Protein AF-A0A7J8PNR6-F1 (afdb_monomer)

pLDDT: mean 90.68, std 9.18, range [55.34, 97.94]

Sequence (225 aa):
EFNYETLHKALEQLSDFEKRANSRVIESGVLKGLNLEDIKRAGQRLILQDGCISFFQKITKNKSLNANIHVLSYCWCGDLIRTAFSSGGVDVLNIHANEFNYEESISTGEIVWKVQSPIDKIQAFNDILQDCSNERKKLSVYIGDSVGDLLCLVKADIGIVIGSSSSLRKVGSQYGVSFVPLFPGLVKKQKEFGEGASPCIWKGQSGILYTASSWDDIHAFILGW

Secondary structure (DSSP, 8-state):
---HHHHHHHHHHHHHHHHHHHHHHHHTTTTTT-BHHHHHHHHHT--PPTTHHHHHHHHHH-TT-----EEE---S-HHHHHHHHHHTT----EEE--EEEEETTEEEEEEE-S--SHHHHHHHHHHHHHHHTTSS-PPPEEEE-SGGGHHHHHHSSEEEEES--HHHHHHHHHTT-EEEEHHHHHHHHHHHHHTT--S----TTSSEEEEESSHHHHHHHHH--

Mean predicted aligned error: 5.03 Å

InterPro domains:
  IPR023214 HAD superfamily [G3DSA:3.40.50.1000] (3-174)
  IPR036412 HAD-like superfamily [SSF56784] (23-180)
  IPR050967 Thiamine Salvage Pathway TenA [PTHR43198] (1-225)

Solvent-accessible surface area (backbone atoms only — not comparable to full-atom values): 12273 Å² total; per-residue (Å²): 116,57,40,67,69,61,45,49,57,54,42,50,62,48,27,60,54,42,48,56,54,53,50,55,48,48,76,66,43,77,49,39,67,44,43,51,68,59,43,35,53,49,11,54,63,55,84,71,63,75,51,46,55,62,46,53,41,50,56,76,66,33,84,87,54,94,74,87,56,73,46,80,38,68,47,63,41,40,56,34,56,51,27,36,35,41,68,59,69,41,79,86,63,48,75,47,34,8,30,65,38,63,58,93,55,30,23,68,31,49,67,51,83,64,22,68,32,33,58,39,45,36,49,55,50,50,53,54,52,57,76,50,62,88,49,77,96,76,86,44,74,30,79,37,52,48,61,57,34,48,61,41,26,37,55,22,37,41,12,33,35,47,58,80,46,62,65,30,50,52,56,39,44,75,36,33,36,43,83,39,54,41,67,68,49,50,56,52,54,54,53,49,49,76,74,72,48,70,98,68,87,64,52,44,65,71,31,62,32,28,37,26,83,49,42,61,56,51,39,49,70,75,67,68,117

Organism: Gossypium raimondii (NCBI:txid29730)

Structure (mmCIF, N/CA/C/O backbone):
data_AF-A0A7J8PNR6-F1
#
_entry.id   AF-A0A7J8PNR6-F1
#
loop_
_atom_site.group_PDB
_atom_site.id
_atom_site.type_symbol
_atom_site.label_atom_id
_atom_site.label_alt_id
_atom_site.label_comp_id
_atom_site.label_asym_id
_atom_site.label_entity_id
_atom_site.label_seq_id
_atom_site.pdbx_PDB_ins_code
_atom_site.Cartn_x
_atom_site.Cartn_y
_atom_site.Cartn_z
_atom_site.occupancy
_atom_site.B_iso_or_equiv
_atom_site.auth_seq_id
_atom_site.auth_comp_id
_atom_site.auth_asym_id
_atom_site.auth_atom_id
_atom_site.pdbx_PDB_model_num
ATOM 1 N N . GLU A 1 1 ? 13.326 16.280 -14.826 1.00 84.06 1 GLU A N 1
ATOM 2 C CA . GLU A 1 1 ? 14.258 15.309 -14.217 1.00 84.06 1 GLU A CA 1
ATOM 3 C C . GLU A 1 1 ? 13.643 14.804 -12.918 1.00 84.06 1 GLU A C 1
ATOM 5 O O . GLU A 1 1 ? 12.924 15.576 -12.290 1.00 84.06 1 GLU A O 1
ATOM 10 N N . PHE A 1 2 ? 13.833 13.530 -12.564 1.00 94.19 2 PHE A N 1
ATOM 11 C CA . PHE A 1 2 ? 13.292 12.973 -11.320 1.00 94.19 2 PHE A CA 1
ATOM 12 C C . PHE A 1 2 ? 14.036 13.544 -10.109 1.00 94.19 2 PHE A C 1
ATOM 14 O O . PHE A 1 2 ? 15.264 13.539 -10.086 1.00 94.19 2 PHE A O 1
ATOM 21 N N . ASN A 1 3 ? 13.301 14.014 -9.098 1.00 91.94 3 ASN A N 1
ATOM 22 C CA . ASN A 1 3 ? 13.886 14.546 -7.868 1.00 91.94 3 ASN A CA 1
ATOM 23 C C . ASN A 1 3 ? 13.186 13.958 -6.636 1.00 91.94 3 ASN A C 1
ATOM 25 O O . ASN A 1 3 ? 12.106 14.404 -6.240 1.00 91.94 3 ASN A O 1
ATOM 29 N N . TYR A 1 4 ? 13.830 12.957 -6.029 1.00 94.25 4 TYR A N 1
ATOM 30 C CA . TYR A 1 4 ? 13.313 12.252 -4.856 1.00 94.25 4 TYR A CA 1
ATOM 31 C C . TYR A 1 4 ? 13.097 13.188 -3.659 1.00 94.25 4 TYR A C 1
ATOM 33 O O . TYR A 1 4 ? 12.035 13.154 -3.048 1.00 94.25 4 TYR A O 1
ATOM 41 N N . GLU A 1 5 ? 14.055 14.068 -3.365 1.00 94.81 5 GLU A N 1
ATOM 42 C CA . GLU A 1 5 ? 13.985 14.984 -2.216 1.00 94.81 5 GLU A CA 1
ATOM 43 C C . GLU A 1 5 ? 12.794 15.942 -2.302 1.00 94.81 5 GLU A C 1
ATOM 45 O O . GLU A 1 5 ? 12.120 16.221 -1.312 1.00 94.81 5 GLU A O 1
ATOM 50 N N . THR A 1 6 ? 12.497 16.438 -3.504 1.00 95.31 6 THR A N 1
ATOM 51 C CA . THR A 1 6 ? 11.366 17.352 -3.706 1.00 95.31 6 THR A CA 1
ATOM 52 C C . THR A 1 6 ? 10.033 16.609 -3.603 1.00 95.31 6 THR A C 1
ATOM 54 O O . THR A 1 6 ? 9.100 17.128 -2.991 1.00 95.31 6 THR A O 1
ATOM 57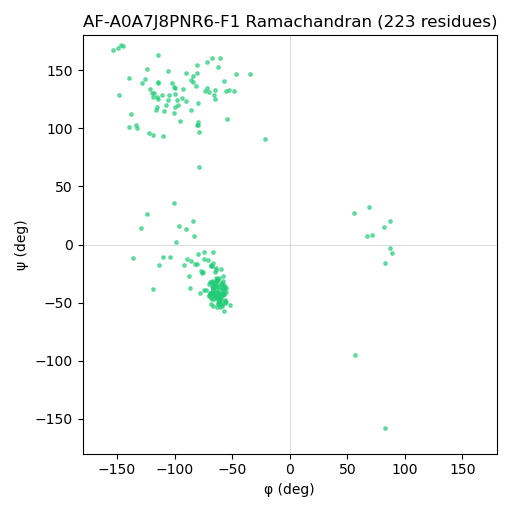 N N . LEU A 1 7 ? 9.949 15.382 -4.135 1.00 95.75 7 LEU A N 1
ATOM 58 C CA . LEU A 1 7 ? 8.782 14.512 -3.957 1.00 95.75 7 LEU A CA 1
ATOM 59 C C . LEU A 1 7 ? 8.552 14.180 -2.475 1.00 95.75 7 LEU A C 1
ATOM 61 O O . LEU A 1 7 ? 7.420 14.242 -1.999 1.00 95.75 7 LEU A O 1
ATOM 65 N N . HIS A 1 8 ? 9.622 13.874 -1.740 1.00 96.25 8 HIS A N 1
ATOM 66 C CA . HIS A 1 8 ? 9.575 13.589 -0.309 1.00 96.25 8 HIS A CA 1
ATOM 67 C C . HIS A 1 8 ? 9.007 14.766 0.481 1.00 96.25 8 HIS A C 1
ATOM 69 O O . HIS A 1 8 ? 8.018 14.603 1.189 1.00 96.25 8 HIS A O 1
ATOM 75 N N . LYS A 1 9 ? 9.562 15.969 0.297 1.00 95.38 9 LYS A N 1
ATOM 76 C CA . LYS A 1 9 ? 9.067 17.190 0.957 1.00 95.38 9 LYS A CA 1
ATOM 77 C C . LYS A 1 9 ? 7.607 17.494 0.619 1.00 95.38 9 LYS A C 1
ATOM 79 O O . LYS A 1 9 ? 6.857 17.956 1.472 1.00 95.38 9 LYS A O 1
ATOM 84 N N . ALA A 1 10 ? 7.181 17.232 -0.615 1.00 94.00 10 ALA A N 1
ATOM 85 C CA . ALA A 1 10 ? 5.791 17.434 -1.013 1.00 94.00 10 ALA A CA 1
ATOM 86 C C . ALA A 1 10 ? 4.830 16.471 -0.298 1.00 94.00 10 ALA A C 1
ATOM 88 O O . ALA A 1 10 ? 3.760 16.875 0.152 1.00 94.00 10 ALA A O 1
ATOM 89 N N . LEU A 1 11 ? 5.214 15.200 -0.162 1.00 94.69 11 LEU A N 1
ATOM 90 C CA . LEU A 1 11 ? 4.406 14.199 0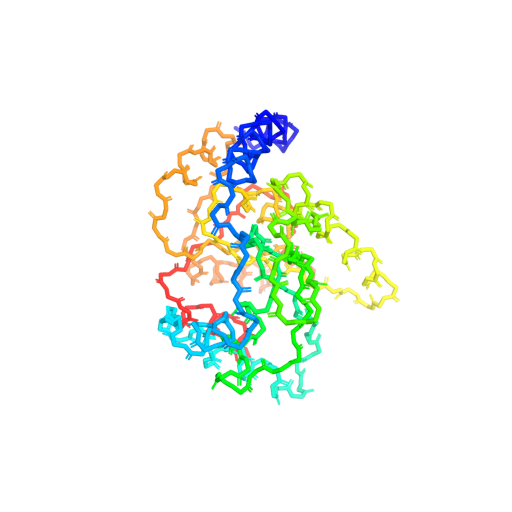.540 1.00 94.69 11 LEU A CA 1
ATOM 91 C C . LEU A 1 11 ? 4.488 14.334 2.066 1.00 94.69 11 LEU A C 1
ATOM 93 O O . LEU A 1 11 ? 3.546 13.971 2.768 1.00 94.69 11 LEU A O 1
ATOM 97 N N . GLU A 1 12 ? 5.544 14.951 2.586 1.00 94.06 12 GLU A N 1
ATOM 98 C CA . GLU A 1 12 ? 5.610 15.375 3.984 1.00 94.06 12 GLU A CA 1
ATOM 99 C C . GLU A 1 12 ? 4.499 16.387 4.301 1.00 94.06 12 GLU A C 1
ATOM 101 O O . GLU A 1 12 ? 3.744 16.183 5.248 1.00 94.06 12 GLU A O 1
ATOM 106 N N . GLN A 1 13 ? 4.282 17.387 3.438 1.00 90.06 13 GLN A N 1
ATOM 107 C CA . GLN A 1 13 ? 3.175 18.346 3.590 1.00 90.06 13 GLN A CA 1
ATOM 108 C C . GLN A 1 13 ? 1.787 17.686 3.507 1.00 90.06 13 GLN A C 1
ATOM 110 O O . GLN A 1 13 ? 0.838 18.144 4.150 1.00 90.06 13 GLN A O 1
ATOM 115 N N . LEU A 1 14 ? 1.654 16.599 2.738 1.00 87.62 14 LEU A N 1
ATOM 116 C CA . LEU A 1 14 ? 0.415 15.817 2.671 1.00 87.62 14 LEU A CA 1
ATOM 117 C C . LEU A 1 14 ? 0.122 15.090 3.994 1.00 87.62 14 LEU A C 1
ATOM 119 O O . LEU A 1 14 ? -1.042 14.956 4.371 1.00 87.62 14 LEU A O 1
ATOM 123 N N . SER A 1 15 ? 1.161 14.692 4.733 1.00 88.12 15 SER A N 1
ATOM 124 C CA . SER A 1 15 ? 1.029 14.000 6.025 1.00 88.12 15 SER A CA 1
ATOM 125 C C . SER A 1 15 ? 0.213 14.798 7.034 1.00 88.12 15 SER A C 1
ATOM 127 O O . SER A 1 15 ? -0.621 14.238 7.741 1.00 88.12 15 SER A O 1
ATOM 129 N N . ASP A 1 16 ? 0.405 16.116 7.084 1.00 87.19 16 ASP A N 1
ATOM 130 C CA . ASP A 1 16 ? -0.345 16.978 7.998 1.00 87.19 16 ASP A CA 1
ATOM 131 C C . ASP A 1 16 ? -1.838 17.008 7.658 1.00 87.19 16 ASP A C 1
ATOM 133 O O . ASP A 1 16 ? -2.693 17.095 8.543 1.00 87.19 16 ASP A O 1
ATOM 137 N N . PHE A 1 17 ? -2.173 16.932 6.368 1.00 87.56 17 PHE A N 1
ATOM 138 C CA . PHE A 1 17 ? -3.559 16.849 5.924 1.00 87.56 17 PHE A CA 1
ATOM 139 C C . PHE A 1 17 ? -4.197 15.513 6.318 1.00 87.56 17 PHE A C 1
ATOM 141 O O . PHE A 1 17 ? -5.306 15.517 6.858 1.00 87.56 17 PHE A O 1
ATOM 148 N N . GLU A 1 18 ? -3.499 14.395 6.102 1.00 88.06 18 GLU A N 1
ATOM 149 C CA . GLU A 1 18 ? -3.980 13.056 6.467 1.00 88.06 18 GLU A CA 1
ATOM 150 C C . GLU A 1 18 ? -4.157 12.916 7.985 1.00 88.06 18 GLU A C 1
ATOM 152 O O . GLU A 1 18 ? -5.221 12.496 8.445 1.00 88.06 18 GLU A O 1
ATOM 157 N N . LYS A 1 19 ? -3.194 13.396 8.782 1.00 88.38 19 LYS A N 1
ATOM 158 C CA . LYS A 1 19 ? -3.289 13.413 10.252 1.00 88.38 19 LYS A CA 1
ATOM 159 C C . LYS A 1 19 ? -4.485 14.230 10.741 1.00 88.38 19 LYS A C 1
ATOM 161 O O . LYS A 1 19 ? -5.256 13.749 11.565 1.00 88.38 19 LYS A O 1
ATOM 166 N N . ARG A 1 20 ? -4.719 15.425 10.180 1.00 89.69 20 ARG A N 1
ATOM 167 C CA . ARG A 1 20 ? -5.918 16.222 10.506 1.00 89.69 20 ARG A CA 1
ATOM 168 C C . ARG A 1 20 ? -7.217 15.523 10.111 1.00 89.69 20 ARG A C 1
ATOM 170 O O . ARG A 1 20 ? -8.229 15.704 10.783 1.00 89.69 20 ARG A O 1
ATOM 177 N N . ALA A 1 21 ? -7.233 14.787 8.999 1.00 87.69 21 ALA A N 1
ATOM 178 C CA . ALA A 1 21 ? -8.405 14.013 8.595 1.00 87.69 21 ALA A CA 1
ATOM 179 C C . ALA A 1 21 ? -8.702 12.881 9.583 1.00 87.69 21 ALA A C 1
ATOM 181 O O . ALA A 1 21 ? -9.853 12.718 9.982 1.00 87.69 21 ALA A O 1
ATOM 182 N N . ASN A 1 22 ? -7.663 12.187 10.041 1.00 89.75 22 ASN A N 1
ATOM 183 C CA . ASN A 1 22 ? -7.759 11.157 11.067 1.00 89.75 22 ASN A CA 1
ATOM 184 C C . ASN A 1 22 ? -8.250 11.713 12.417 1.00 89.75 22 ASN A C 1
ATOM 186 O O . ASN A 1 22 ? -9.120 11.103 13.034 1.00 89.75 22 ASN A O 1
ATOM 190 N N . SER A 1 23 ? -7.790 12.894 12.851 1.00 89.50 23 SER A N 1
ATOM 191 C CA . SER A 1 23 ? -8.280 13.527 14.090 1.00 89.50 23 SER A CA 1
ATOM 192 C C . SER A 1 23 ? -9.795 13.744 14.077 1.00 89.50 23 SER A C 1
ATOM 194 O O . SER A 1 23 ? -10.465 13.404 15.047 1.00 89.50 23 SER A O 1
ATOM 196 N N . ARG A 1 24 ? -10.361 14.197 12.949 1.00 91.62 24 ARG A N 1
ATOM 197 C CA . ARG A 1 24 ? -11.817 14.396 12.818 1.00 91.62 24 ARG A CA 1
ATOM 198 C C . ARG A 1 24 ? -12.616 13.101 12.964 1.00 91.62 24 ARG A C 1
ATOM 200 O O . ARG A 1 24 ? -13.756 13.128 13.415 1.00 91.62 24 ARG A O 1
ATOM 207 N N . VAL A 1 25 ? -12.037 11.966 12.578 1.00 89.50 25 VAL A N 1
ATOM 208 C CA . VAL A 1 25 ? -12.679 10.650 12.714 1.00 89.50 25 VAL A CA 1
ATOM 209 C C . VAL A 1 25 ? -12.748 10.250 14.182 1.00 89.50 25 VAL A C 1
ATOM 211 O O . VAL A 1 25 ? -13.811 9.838 14.642 1.00 89.50 25 VAL A O 1
ATOM 214 N N . ILE A 1 26 ? -11.664 10.449 14.934 1.00 89.62 26 ILE A N 1
ATOM 215 C CA . ILE A 1 26 ? -11.651 10.225 16.386 1.00 89.62 26 ILE A CA 1
ATOM 216 C C . ILE A 1 26 ? -12.650 11.153 17.083 1.00 89.62 26 ILE A C 1
ATOM 218 O O . ILE A 1 26 ? -13.493 10.689 17.846 1.00 89.62 26 ILE A O 1
ATOM 222 N N . GLU A 1 27 ? -12.608 12.451 16.770 1.00 92.44 27 GLU A N 1
ATOM 223 C CA . GLU A 1 27 ? -13.500 13.467 17.346 1.00 92.44 27 GLU A CA 1
ATOM 224 C C . GLU A 1 27 ? -14.980 13.171 17.079 1.00 92.44 27 GLU A C 1
ATOM 226 O O . GLU A 1 27 ? -15.828 13.446 17.924 1.00 92.44 27 GLU A O 1
ATOM 231 N N . SER A 1 28 ? -15.299 12.572 15.928 1.00 94.31 28 SER A N 1
ATOM 232 C CA . SER A 1 28 ? -16.674 12.183 15.604 1.00 94.31 28 SER A CA 1
ATOM 233 C C . SER A 1 28 ? -17.220 11.055 16.487 1.00 94.31 28 SER A C 1
ATOM 235 O O . SER A 1 28 ? -18.430 10.845 16.526 1.00 94.31 28 SER A O 1
ATOM 237 N N . GLY A 1 29 ? -16.349 10.293 17.158 1.00 93.56 29 GLY A N 1
ATOM 238 C CA . GLY A 1 29 ? -16.732 9.132 17.958 1.00 93.56 29 GLY A CA 1
ATOM 239 C C . GLY A 1 29 ? -17.282 7.954 17.147 1.00 93.56 29 GLY A C 1
ATOM 240 O O . GLY A 1 29 ? -17.723 6.978 17.746 1.00 93.56 29 GLY A O 1
ATOM 241 N N . VAL A 1 30 ? -17.235 8.002 15.806 1.00 94.62 30 VAL A N 1
ATOM 242 C CA . VAL A 1 30 ? -17.839 6.991 14.910 1.00 94.62 30 VAL A CA 1
ATOM 243 C C . VAL A 1 30 ? -17.284 5.577 15.113 1.00 94.62 30 VAL A C 1
ATOM 245 O O . VAL A 1 30 ? -17.922 4.595 14.743 1.00 94.62 30 VAL A O 1
ATOM 248 N N . LEU A 1 31 ? -16.096 5.466 15.706 1.00 94.69 31 LEU A N 1
ATOM 249 C CA . LEU A 1 31 ? -15.423 4.194 15.959 1.00 94.69 31 LEU A CA 1
ATOM 250 C C . LEU A 1 31 ? -15.751 3.603 17.335 1.00 94.69 31 LEU A C 1
ATOM 252 O O . LEU A 1 31 ? -15.536 2.414 17.560 1.00 94.69 31 LEU A O 1
ATOM 256 N N . LYS A 1 32 ? -16.280 4.412 18.259 1.00 96.50 32 LYS A N 1
ATOM 257 C CA . LYS A 1 32 ? -16.596 3.973 19.617 1.00 96.50 32 LYS A CA 1
ATOM 258 C C . LYS A 1 32 ? -17.810 3.049 19.607 1.00 96.50 32 LYS A C 1
ATOM 260 O O . LYS A 1 32 ? -18.826 3.351 18.990 1.00 96.50 32 LYS A O 1
ATOM 265 N N . GLY A 1 33 ? -17.721 1.939 20.334 1.00 96.88 33 GLY A N 1
ATOM 266 C CA . GLY A 1 33 ? -18.810 0.967 20.437 1.00 96.88 33 GLY A CA 1
ATOM 267 C C . GLY A 1 33 ? -18.822 -0.093 19.332 1.00 96.88 33 GLY A C 1
ATOM 268 O O . GLY A 1 33 ? -19.651 -0.999 19.386 1.00 96.88 33 GLY A O 1
ATOM 269 N N . LEU A 1 34 ? -17.914 -0.024 18.348 1.00 96.81 34 LEU A N 1
ATOM 270 C CA . LEU A 1 34 ? -17.812 -1.052 17.311 1.00 96.81 34 LEU A CA 1
ATOM 271 C C . LEU A 1 34 ? -17.376 -2.388 17.919 1.00 96.81 34 LEU A C 1
ATOM 273 O O . LEU A 1 34 ? -16.366 -2.460 18.619 1.00 96.81 34 LEU A O 1
ATOM 277 N N . ASN A 1 35 ? -18.122 -3.451 17.626 1.00 97.25 35 ASN A N 1
ATOM 278 C CA . ASN A 1 35 ? -17.803 -4.792 18.094 1.00 97.25 35 ASN A CA 1
ATOM 279 C C . ASN A 1 35 ? -16.729 -5.452 17.209 1.00 97.25 35 ASN A C 1
ATOM 281 O O . ASN A 1 35 ? -16.794 -5.394 15.979 1.00 97.25 35 ASN A O 1
ATOM 285 N N . LEU A 1 36 ? -15.755 -6.115 17.833 1.00 97.12 36 LEU A N 1
ATOM 286 C CA . LEU A 1 36 ? -14.661 -6.799 17.143 1.00 97.12 36 LEU A CA 1
ATOM 287 C C . LEU A 1 36 ? -15.157 -7.879 16.166 1.00 97.12 36 LEU A C 1
ATOM 289 O O . LEU A 1 36 ? -1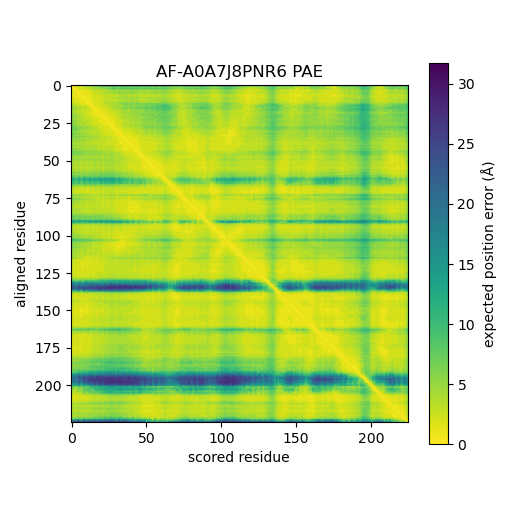4.665 -7.961 15.044 1.00 97.12 36 LEU A O 1
ATOM 293 N N . GLU A 1 37 ? -16.148 -8.684 16.545 1.00 97.12 37 GLU A N 1
ATOM 294 C CA . GLU A 1 37 ? -16.690 -9.735 15.675 1.00 97.12 37 GLU A CA 1
ATOM 295 C C . GLU A 1 37 ? -17.434 -9.151 14.469 1.00 97.12 37 GLU A C 1
ATOM 297 O O . GLU A 1 37 ? -17.366 -9.701 13.368 1.00 97.12 37 GLU A O 1
ATOM 302 N N . ASP A 1 38 ? -18.069 -7.988 14.628 1.00 96.81 38 ASP A N 1
ATOM 303 C CA . ASP A 1 38 ? -18.674 -7.268 13.508 1.00 96.81 38 ASP A CA 1
ATOM 304 C C . ASP A 1 38 ? -17.624 -6.753 12.522 1.00 96.81 38 ASP A C 1
ATOM 306 O O . ASP A 1 38 ? -17.815 -6.878 11.309 1.00 96.81 38 ASP A O 1
ATOM 310 N N . ILE A 1 39 ? -16.492 -6.248 13.022 1.00 96.38 39 ILE A N 1
ATOM 311 C CA . ILE A 1 39 ? -15.352 -5.834 12.193 1.00 96.38 39 ILE A CA 1
ATOM 312 C C . ILE A 1 39 ? -14.786 -7.034 11.427 1.00 96.38 39 ILE A C 1
ATOM 314 O O . ILE A 1 39 ? -14.614 -6.959 10.209 1.00 96.38 39 ILE A O 1
ATOM 318 N N . LYS A 1 40 ? -14.554 -8.165 12.104 1.00 96.69 40 LYS A N 1
ATOM 319 C CA . LYS A 1 40 ? -14.075 -9.400 11.460 1.00 96.69 40 LYS A CA 1
ATOM 320 C C . LYS A 1 40 ? -15.038 -9.874 10.374 1.00 96.69 40 LYS A C 1
ATOM 322 O O . LYS A 1 40 ? -14.622 -10.231 9.274 1.00 96.69 40 LYS A O 1
ATOM 327 N N . ARG A 1 41 ? -16.341 -9.836 10.655 1.00 97.12 41 ARG A N 1
ATOM 328 C CA . ARG A 1 41 ? -17.394 -10.201 9.703 1.00 97.12 41 ARG A CA 1
ATOM 329 C C . ARG A 1 41 ? -17.458 -9.246 8.510 1.00 97.12 41 ARG A C 1
ATOM 331 O O . ARG A 1 41 ? -17.748 -9.689 7.399 1.00 97.12 41 ARG A O 1
ATOM 338 N N . ALA A 1 42 ? -17.198 -7.955 8.716 1.00 95.81 42 ALA A N 1
ATOM 339 C CA . ALA A 1 42 ? -17.074 -6.989 7.630 1.00 95.81 42 ALA A CA 1
ATOM 340 C C . ALA A 1 42 ? -15.853 -7.297 6.751 1.00 95.81 42 ALA A C 1
ATOM 342 O O . ALA A 1 42 ? -15.983 -7.324 5.529 1.00 95.81 42 ALA A O 1
ATOM 343 N N . GLY A 1 43 ? -14.705 -7.618 7.354 1.00 95.31 43 GLY A N 1
ATOM 344 C CA . GLY A 1 43 ? -13.493 -7.987 6.619 1.00 95.31 43 GLY A CA 1
ATOM 345 C C . GLY A 1 43 ? -13.662 -9.267 5.803 1.00 95.31 43 GLY A C 1
ATOM 346 O O . GLY A 1 43 ? -13.313 -9.294 4.628 1.00 95.31 43 GLY A O 1
ATOM 347 N N . GLN A 1 44 ? -14.325 -10.288 6.352 1.00 95.56 44 GLN A N 1
ATOM 348 C CA . GLN A 1 44 ? -14.663 -11.520 5.620 1.00 95.56 44 GLN A CA 1
ATOM 349 C C . GLN A 1 44 ? -15.515 -11.281 4.364 1.00 95.56 44 GLN A C 1
ATOM 351 O O . GLN A 1 44 ? -15.473 -12.085 3.436 1.00 95.56 44 GLN A O 1
ATOM 356 N N . ARG A 1 45 ? -16.309 -10.204 4.345 1.00 94.94 45 ARG A N 1
ATOM 357 C CA . ARG A 1 45 ? -17.201 -9.832 3.236 1.00 94.94 45 ARG A CA 1
ATOM 358 C C . ARG A 1 45 ? -16.608 -8.757 2.329 1.00 94.94 45 ARG A C 1
ATOM 360 O O . ARG A 1 45 ? -17.288 -8.310 1.406 1.00 94.94 45 ARG A O 1
ATOM 367 N N . LEU A 1 46 ? -15.379 -8.321 2.596 1.00 93.81 46 LEU A N 1
ATOM 368 C CA . LEU A 1 46 ? -14.717 -7.309 1.794 1.00 93.81 46 LEU A CA 1
ATOM 369 C C . LEU A 1 46 ? -14.472 -7.859 0.386 1.00 93.81 46 LEU A C 1
ATOM 371 O O . LEU A 1 46 ? -13.856 -8.908 0.207 1.00 93.81 46 LEU A O 1
ATOM 375 N N . ILE A 1 47 ? -14.953 -7.134 -0.620 1.00 92.88 47 ILE A N 1
ATOM 376 C CA . ILE A 1 47 ? -14.705 -7.480 -2.017 1.00 92.88 47 ILE A CA 1
ATOM 377 C C . ILE A 1 47 ? -13.302 -6.988 -2.364 1.00 92.88 47 ILE A C 1
ATOM 379 O O . ILE A 1 47 ? -13.063 -5.789 -2.507 1.00 92.88 47 ILE A O 1
ATOM 383 N N . LEU A 1 48 ? -12.363 -7.925 -2.457 1.00 93.81 48 LEU A N 1
ATOM 384 C CA . LEU A 1 48 ? -11.003 -7.658 -2.910 1.00 93.81 48 LEU A CA 1
ATOM 385 C C . LEU A 1 48 ? -10.964 -7.591 -4.440 1.00 93.81 48 LEU A C 1
ATOM 387 O O . LEU A 1 48 ? -11.799 -8.194 -5.110 1.00 93.81 48 LEU A O 1
ATOM 391 N N . GLN A 1 49 ? -9.988 -6.866 -4.992 1.00 94.44 49 GLN A N 1
ATOM 392 C CA . GLN A 1 49 ? -9.797 -6.812 -6.443 1.00 94.44 49 GLN A CA 1
ATOM 393 C C . GLN A 1 49 ? -9.596 -8.218 -7.020 1.00 94.44 49 GLN A C 1
ATOM 395 O O . GLN A 1 49 ? -8.883 -9.041 -6.434 1.00 94.44 49 GLN A O 1
ATOM 400 N N . ASP A 1 50 ? -10.180 -8.459 -8.192 1.00 95.00 50 ASP A N 1
ATOM 401 C CA . ASP A 1 50 ? -10.063 -9.732 -8.894 1.00 95.00 50 ASP A CA 1
ATOM 402 C C . ASP A 1 50 ? -8.591 -10.140 -9.057 1.00 95.00 50 ASP A C 1
ATOM 404 O O . ASP A 1 50 ? -7.725 -9.337 -9.410 1.00 95.00 50 ASP A O 1
ATOM 408 N N . GLY A 1 51 ? -8.296 -11.402 -8.736 1.00 94.75 51 GLY A N 1
ATOM 409 C CA . GLY A 1 51 ? -6.944 -11.964 -8.783 1.00 94.75 51 GLY A CA 1
ATOM 410 C C . GLY A 1 51 ? -6.063 -11.692 -7.554 1.00 94.75 51 GLY A C 1
ATOM 411 O O . GLY A 1 51 ? -5.098 -12.431 -7.360 1.00 94.75 51 GLY A O 1
ATOM 412 N N . CYS A 1 52 ? -6.407 -10.741 -6.674 1.00 95.19 52 CYS A N 1
ATOM 413 C CA . CYS A 1 52 ? -5.596 -10.375 -5.500 1.00 95.19 52 CYS A CA 1
ATOM 414 C C . CYS A 1 52 ? -5.321 -11.568 -4.566 1.00 95.19 52 CYS A C 1
ATOM 416 O O . CYS A 1 52 ? -4.169 -11.942 -4.338 1.00 95.19 52 CYS A O 1
ATOM 418 N N . ILE A 1 53 ? -6.373 -12.229 -4.068 1.00 95.31 53 ILE A N 1
ATOM 419 C CA . ILE A 1 53 ? -6.222 -13.389 -3.171 1.00 95.31 53 ILE A CA 1
ATOM 420 C C . ILE A 1 53 ? -5.478 -14.533 -3.860 1.00 95.31 53 ILE A C 1
ATOM 422 O O . ILE A 1 53 ? -4.564 -15.107 -3.274 1.00 95.31 53 ILE A O 1
ATOM 426 N N . SER A 1 54 ? -5.821 -14.836 -5.115 1.00 94.50 54 SER A N 1
ATOM 427 C CA . SER A 1 54 ? -5.171 -15.899 -5.896 1.00 94.50 54 SER A CA 1
ATOM 428 C C . SER A 1 54 ? -3.661 -15.668 -6.025 1.00 94.50 54 SER A C 1
ATOM 430 O O . SER A 1 54 ? -2.866 -16.595 -5.856 1.00 94.50 54 SER A O 1
ATOM 432 N N . PHE A 1 55 ? -3.251 -14.420 -6.259 1.00 94.56 55 PHE A N 1
ATOM 433 C CA . PHE A 1 55 ? -1.851 -14.020 -6.313 1.00 94.56 55 PHE A CA 1
ATOM 434 C C . PHE A 1 55 ? -1.130 -14.282 -4.982 1.00 94.56 55 PHE A C 1
ATOM 436 O O . PHE A 1 55 ? -0.131 -15.006 -4.959 1.00 94.56 55 PHE A O 1
ATOM 443 N N . PHE A 1 56 ? -1.658 -13.783 -3.860 1.00 94.06 56 PHE A N 1
ATOM 444 C CA . PHE A 1 56 ? -1.015 -13.981 -2.556 1.00 94.06 56 PHE A CA 1
ATOM 445 C C . PHE A 1 56 ? -1.022 -15.447 -2.108 1.00 94.06 56 PHE A C 1
ATOM 447 O O . PHE A 1 56 ? -0.018 -15.922 -1.574 1.00 94.06 56 PHE A O 1
ATOM 454 N N . GLN A 1 57 ? -2.089 -16.204 -2.382 1.00 93.06 57 GLN A N 1
ATOM 455 C CA . GLN A 1 57 ? -2.129 -17.651 -2.148 1.00 93.06 57 GLN A CA 1
ATOM 456 C C . GLN A 1 57 ? -1.008 -18.378 -2.898 1.00 93.06 57 GLN A C 1
ATOM 458 O O . GLN A 1 57 ? -0.382 -19.281 -2.349 1.00 93.06 57 GLN A O 1
ATOM 463 N N . LYS A 1 58 ? -0.751 -18.009 -4.157 1.00 92.12 58 LYS A N 1
ATOM 464 C CA . LYS A 1 58 ? 0.304 -18.636 -4.958 1.00 92.12 58 LYS A CA 1
ATOM 465 C C . LYS A 1 58 ? 1.695 -18.271 -4.461 1.00 92.12 58 LYS A C 1
ATOM 467 O O . LYS A 1 58 ? 2.517 -19.169 -4.337 1.00 92.12 58 LYS A O 1
ATOM 472 N N . ILE A 1 59 ? 1.948 -17.006 -4.124 1.00 90.94 59 ILE A N 1
ATOM 473 C CA . ILE A 1 59 ? 3.246 -16.578 -3.578 1.00 90.94 59 ILE A CA 1
ATOM 474 C C . ILE A 1 59 ? 3.527 -17.267 -2.241 1.00 90.94 59 ILE A C 1
ATOM 476 O O . ILE A 1 59 ? 4.578 -17.875 -2.081 1.00 90.94 59 ILE A O 1
ATOM 480 N N . THR A 1 60 ? 2.574 -17.235 -1.307 1.00 89.00 60 THR A N 1
ATOM 481 C CA . THR A 1 60 ? 2.731 -17.821 0.042 1.00 89.00 60 THR A CA 1
ATOM 482 C C . THR A 1 60 ? 2.921 -19.336 0.029 1.00 89.00 60 THR A C 1
ATOM 484 O O . THR A 1 60 ? 3.623 -19.877 0.879 1.00 89.00 60 THR A O 1
ATOM 487 N N . LYS A 1 61 ? 2.319 -20.043 -0.936 1.00 88.06 61 LYS A N 1
ATOM 488 C CA . LYS A 1 61 ? 2.469 -21.500 -1.089 1.00 88.06 61 LYS A CA 1
ATOM 489 C C . LYS A 1 61 ? 3.693 -21.898 -1.915 1.00 88.06 61 LYS A C 1
ATOM 491 O O . LYS A 1 61 ? 4.061 -23.076 -1.916 1.00 88.06 61 LYS A O 1
ATOM 496 N N . ASN A 1 62 ? 4.315 -20.961 -2.629 1.00 87.19 62 ASN A N 1
ATOM 497 C CA . ASN A 1 62 ? 5.442 -21.263 -3.495 1.00 87.19 62 ASN A CA 1
ATOM 498 C C . ASN A 1 62 ? 6.737 -21.413 -2.685 1.00 87.19 62 ASN A C 1
ATOM 500 O O . ASN A 1 62 ? 7.435 -20.444 -2.407 1.00 87.19 62 ASN A O 1
ATOM 504 N N . LYS A 1 63 ? 7.099 -22.661 -2.372 1.00 82.25 63 LYS A N 1
ATOM 505 C CA . LYS A 1 63 ? 8.314 -22.992 -1.610 1.00 82.25 63 LYS A CA 1
ATOM 506 C C . LYS A 1 63 ? 9.623 -22.623 -2.316 1.00 82.25 63 LYS A C 1
ATOM 508 O O . LYS A 1 63 ? 10.647 -22.548 -1.645 1.00 82.25 63 LYS A O 1
ATOM 513 N N . SER A 1 64 ? 9.626 -22.443 -3.641 1.00 82.44 64 SER A N 1
ATOM 514 C CA . SER A 1 64 ? 10.833 -22.021 -4.363 1.00 82.44 64 SER A CA 1
ATOM 515 C C . SER A 1 64 ? 11.050 -20.511 -4.300 1.00 82.44 64 SER A C 1
ATOM 517 O O . SER A 1 64 ? 12.154 -20.043 -4.569 1.00 82.44 64 SER A O 1
ATOM 519 N N . LEU A 1 65 ? 10.015 -19.747 -3.940 1.00 82.19 65 LEU A N 1
ATOM 520 C CA . LEU A 1 65 ? 10.087 -18.305 -3.792 1.00 82.19 65 LEU A CA 1
ATOM 521 C C . LEU A 1 65 ? 10.343 -17.959 -2.321 1.00 82.19 65 LEU A C 1
ATOM 523 O O . LEU A 1 65 ? 9.452 -18.042 -1.482 1.00 82.19 65 LEU A O 1
ATOM 527 N N . ASN A 1 66 ? 11.566 -17.533 -2.005 1.00 83.88 66 ASN A N 1
ATOM 528 C CA . ASN A 1 66 ? 11.895 -16.997 -0.683 1.00 83.88 66 ASN A CA 1
ATOM 529 C C . ASN A 1 66 ? 11.409 -15.538 -0.560 1.00 83.88 66 ASN A C 1
ATOM 531 O O . ASN A 1 66 ? 12.216 -14.607 -0.544 1.00 83.88 66 ASN A O 1
ATOM 535 N N . ALA A 1 67 ? 10.089 -15.336 -0.574 1.00 86.94 67 ALA A N 1
ATOM 536 C CA . ALA A 1 67 ? 9.466 -14.021 -0.462 1.00 86.94 67 ALA A CA 1
ATOM 537 C C . ALA A 1 67 ? 8.982 -13.757 0.965 1.00 86.94 67 ALA A C 1
ATOM 539 O O . ALA A 1 67 ? 8.230 -14.545 1.536 1.00 86.94 67 ALA A O 1
ATOM 540 N N . ASN A 1 68 ? 9.358 -12.596 1.500 1.00 90.06 68 ASN A N 1
ATOM 541 C CA . ASN A 1 68 ? 8.782 -12.054 2.721 1.00 90.06 68 ASN A CA 1
ATOM 542 C C . ASN A 1 68 ? 7.740 -10.991 2.351 1.00 90.06 68 ASN A C 1
ATOM 544 O O . ASN A 1 68 ? 8.072 -10.005 1.690 1.00 90.06 68 ASN A O 1
ATOM 548 N N . ILE A 1 69 ? 6.480 -11.213 2.724 1.00 93.12 69 ILE A N 1
ATOM 549 C CA . ILE A 1 69 ? 5.359 -10.387 2.267 1.00 93.12 69 ILE A CA 1
ATOM 550 C C . ILE A 1 69 ? 4.903 -9.463 3.387 1.00 93.12 69 ILE A C 1
ATOM 552 O O . ILE A 1 69 ? 4.598 -9.904 4.498 1.00 93.12 69 ILE A O 1
ATOM 556 N N . HIS A 1 70 ? 4.806 -8.179 3.056 1.00 95.88 70 HIS A N 1
ATOM 557 C CA . HIS A 1 70 ? 4.357 -7.132 3.959 1.00 95.88 70 HIS A CA 1
ATOM 558 C C . HIS A 1 70 ? 3.201 -6.343 3.345 1.00 95.88 70 HIS A C 1
ATOM 560 O O . HIS A 1 70 ? 3.203 -6.057 2.149 1.00 95.88 70 HIS A O 1
ATOM 566 N N . VAL A 1 71 ? 2.235 -5.955 4.177 1.00 96.81 71 VAL A N 1
ATOM 567 C CA . VAL A 1 71 ? 1.138 -5.049 3.817 1.00 96.81 71 VAL A CA 1
ATOM 568 C C . VAL A 1 71 ? 1.287 -3.781 4.642 1.00 96.81 71 VAL A C 1
ATOM 570 O O . VAL A 1 71 ? 1.220 -3.845 5.864 1.00 96.81 71 VAL A O 1
ATOM 573 N N . LEU A 1 72 ? 1.484 -2.635 3.988 1.00 97.44 72 LEU A N 1
ATOM 574 C CA . LEU A 1 72 ? 1.577 -1.326 4.639 1.00 97.44 72 LEU A CA 1
ATOM 575 C C . LEU A 1 72 ? 0.320 -0.527 4.302 1.00 97.44 72 LEU A C 1
ATOM 577 O O . LEU A 1 72 ? 0.093 -0.194 3.139 1.00 97.44 72 LEU A O 1
ATOM 581 N N . SER A 1 73 ? -0.511 -0.217 5.296 1.00 95.19 73 SER A N 1
ATOM 582 C CA . SER A 1 73 ? -1.837 0.355 5.049 1.00 95.19 73 SER A CA 1
ATOM 583 C C . SER A 1 73 ? -2.218 1.449 6.036 1.00 95.19 73 SER A C 1
ATOM 585 O O . SER A 1 73 ? -1.969 1.341 7.230 1.00 95.19 73 SER A O 1
ATOM 587 N N . TYR A 1 74 ? -2.912 2.469 5.524 1.00 90.06 74 TYR A N 1
ATOM 588 C CA . TYR A 1 74 ? -3.551 3.518 6.325 1.00 90.06 74 TYR A CA 1
ATOM 589 C C . TYR A 1 74 ? -4.818 3.059 7.036 1.00 90.06 74 TYR A C 1
ATOM 591 O O . TYR A 1 74 ? -5.405 3.837 7.786 1.00 90.06 74 TYR A O 1
ATOM 599 N N . CYS A 1 75 ? -5.280 1.832 6.771 1.00 92.06 75 CYS A N 1
ATOM 600 C CA . CYS A 1 75 ? -6.497 1.313 7.374 1.00 92.06 75 CYS A CA 1
ATOM 601 C C . CYS A 1 75 ? -6.485 1.553 8.887 1.00 92.06 75 CYS A C 1
ATOM 603 O O . CYS A 1 75 ? -5.484 1.296 9.559 1.00 92.06 75 CYS A O 1
ATOM 605 N N . TRP A 1 76 ? -7.595 2.073 9.411 1.00 93.06 76 TRP A N 1
ATOM 606 C CA . TRP A 1 76 ? -7.721 2.389 10.831 1.00 93.06 76 TRP A CA 1
ATOM 607 C C . TRP A 1 76 ? -7.746 1.140 11.722 1.00 93.06 76 TRP A C 1
ATOM 609 O O . TRP A 1 76 ? -7.489 1.251 12.915 1.00 93.06 76 TRP A O 1
ATOM 619 N N . CYS A 1 77 ? -8.034 -0.033 11.147 1.00 93.31 77 CYS A N 1
ATOM 620 C CA . CYS A 1 77 ? -8.138 -1.291 11.872 1.00 93.31 77 CYS A CA 1
ATOM 621 C C . CYS A 1 77 ? -7.470 -2.441 11.102 1.00 93.31 77 CYS A C 1
ATOM 623 O O . CYS A 1 77 ? -7.963 -2.893 10.065 1.00 93.31 77 CYS A O 1
ATOM 625 N N . GLY A 1 78 ? -6.364 -2.951 11.644 1.00 95.44 78 GLY A N 1
ATOM 626 C CA . GLY A 1 78 ? -5.626 -4.084 11.097 1.00 95.44 78 GLY A CA 1
ATOM 627 C C . GLY A 1 78 ? -6.444 -5.375 11.040 1.00 95.44 78 GLY A C 1
ATOM 628 O O . GLY A 1 78 ? -6.243 -6.173 10.124 1.00 95.44 78 GLY A O 1
ATOM 629 N N . ASP A 1 79 ? -7.414 -5.565 11.941 1.00 95.44 79 ASP A N 1
ATOM 630 C CA . ASP A 1 79 ? -8.271 -6.759 11.943 1.00 95.44 79 ASP A CA 1
ATOM 631 C C . ASP A 1 79 ? -9.130 -6.870 10.686 1.00 95.44 79 ASP A C 1
ATOM 633 O O . ASP A 1 79 ? -9.368 -7.979 10.203 1.00 95.44 79 ASP A O 1
ATOM 637 N N . LEU A 1 80 ? -9.526 -5.740 10.091 1.00 95.19 80 LEU A N 1
ATOM 638 C CA . LEU A 1 80 ? -10.244 -5.735 8.819 1.00 95.19 80 LEU A CA 1
ATOM 639 C C . LEU A 1 80 ? -9.387 -6.340 7.697 1.00 95.19 80 LEU A C 1
ATOM 641 O O . LEU A 1 80 ? -9.871 -7.152 6.913 1.00 95.19 80 LEU A O 1
ATOM 645 N N . ILE A 1 81 ? -8.099 -5.985 7.652 1.00 95.69 81 ILE A N 1
ATOM 646 C CA . ILE A 1 81 ? -7.148 -6.515 6.668 1.00 95.69 81 ILE A CA 1
ATOM 647 C C . ILE A 1 81 ? -6.886 -7.995 6.946 1.00 95.69 81 ILE A C 1
ATOM 649 O O . ILE A 1 81 ? -7.024 -8.813 6.039 1.00 95.69 81 ILE A O 1
ATOM 653 N N . ARG A 1 82 ? -6.549 -8.352 8.194 1.00 96.44 82 ARG A N 1
ATOM 654 C CA . ARG A 1 82 ? -6.281 -9.745 8.594 1.00 96.44 82 ARG A CA 1
ATOM 655 C C . ARG A 1 82 ? -7.429 -10.654 8.180 1.00 96.44 82 ARG A C 1
ATOM 657 O O . ARG A 1 82 ? -7.217 -11.636 7.484 1.00 96.44 82 ARG A O 1
ATOM 664 N N . THR A 1 83 ? -8.654 -10.290 8.547 1.00 96.25 83 THR A N 1
ATOM 665 C CA . THR A 1 83 ? -9.832 -11.124 8.281 1.00 96.25 83 THR A CA 1
ATOM 666 C C . THR A 1 83 ? -10.204 -11.210 6.805 1.00 96.25 83 THR A C 1
ATOM 668 O O . THR A 1 83 ? -10.653 -12.273 6.380 1.00 96.25 83 THR A O 1
ATOM 671 N N . ALA A 1 84 ? -9.968 -10.158 6.013 1.00 95.88 84 ALA A N 1
ATOM 672 C CA . ALA A 1 84 ? -10.150 -10.199 4.561 1.00 95.88 84 ALA A CA 1
ATOM 673 C C . ALA A 1 84 ? -9.156 -11.144 3.862 1.00 95.88 84 ALA A C 1
ATOM 675 O O . ALA A 1 84 ? -9.516 -11.835 2.913 1.00 95.88 84 ALA A O 1
ATOM 676 N N . PHE A 1 85 ? -7.907 -11.207 4.329 1.00 95.44 85 PHE A N 1
ATOM 677 C CA . PHE A 1 85 ? -6.916 -12.138 3.783 1.00 95.44 85 PHE A CA 1
ATOM 678 C C . PHE A 1 85 ? -7.114 -13.571 4.293 1.00 95.44 85 PHE A C 1
ATOM 680 O O . PHE A 1 85 ? -7.082 -14.513 3.497 1.00 95.44 85 PHE A O 1
ATOM 687 N N . SER A 1 86 ? -7.408 -13.743 5.584 1.00 95.00 86 SER A N 1
ATOM 688 C CA . SER A 1 86 ? -7.699 -15.047 6.184 1.00 95.00 86 SER A CA 1
ATOM 689 C C . SER A 1 86 ? -8.945 -15.706 5.591 1.00 95.00 86 SER A C 1
ATOM 691 O O . SER A 1 86 ? -8.944 -16.915 5.370 1.00 95.00 86 SER A O 1
ATOM 693 N N . SER A 1 87 ? -9.996 -14.944 5.250 1.00 93.62 87 SER A N 1
ATOM 694 C CA . SER A 1 87 ? -11.167 -15.501 4.546 1.00 93.62 87 SER A CA 1
ATOM 695 C C . SER A 1 87 ? -10.805 -16.042 3.158 1.00 93.62 87 SER A C 1
ATOM 697 O O . SER A 1 87 ? -11.388 -17.022 2.695 1.00 93.62 87 SER A O 1
ATOM 699 N N . GLY A 1 88 ? -9.790 -15.449 2.527 1.00 91.25 88 GLY A N 1
ATOM 700 C CA . GLY A 1 88 ? -9.154 -15.927 1.306 1.00 91.25 88 GLY A CA 1
ATOM 701 C C . GLY A 1 88 ? -8.086 -17.004 1.526 1.00 91.25 88 GLY A C 1
ATOM 702 O O . GLY A 1 88 ? -7.399 -17.356 0.571 1.00 91.25 88 GLY A O 1
ATOM 703 N N . GLY A 1 89 ? -7.902 -17.539 2.736 1.00 92.12 89 GLY A N 1
ATOM 704 C CA . GLY A 1 89 ? -6.906 -18.575 3.036 1.00 92.12 89 GLY A CA 1
ATOM 705 C C . GLY A 1 89 ? -5.452 -18.096 2.951 1.00 92.12 89 GLY A C 1
ATOM 706 O O . GLY A 1 89 ? -4.579 -18.861 2.532 1.00 92.12 89 GLY A O 1
ATOM 707 N N . VAL A 1 90 ? -5.204 -16.826 3.284 1.00 92.31 90 VAL A N 1
ATOM 708 C CA . VAL A 1 90 ? -3.875 -16.207 3.329 1.00 92.31 90 VAL A CA 1
ATOM 709 C C . VAL A 1 90 ? -3.621 -15.657 4.738 1.00 92.31 90 VAL A C 1
ATOM 711 O O . VAL A 1 90 ? -4.002 -14.534 5.044 1.00 92.31 90 VAL A O 1
ATOM 714 N N . ASP A 1 91 ? -2.944 -16.434 5.587 1.00 84.38 91 ASP A N 1
ATOM 715 C CA . ASP A 1 91 ? -2.743 -16.076 7.006 1.00 84.38 91 ASP A CA 1
ATOM 716 C C . ASP A 1 91 ? -1.330 -15.564 7.341 1.00 84.38 91 ASP A C 1
ATOM 718 O O . ASP A 1 91 ? -1.087 -15.055 8.430 1.00 84.38 91 ASP A O 1
ATOM 722 N N . VAL A 1 92 ? -0.373 -15.690 6.416 1.00 80.31 92 VAL A N 1
ATOM 723 C CA . VAL A 1 92 ? 1.070 -15.514 6.693 1.00 80.31 92 VAL A CA 1
ATOM 724 C C . VAL A 1 92 ? 1.588 -14.135 6.249 1.00 80.31 92 VAL A C 1
ATOM 726 O O . VAL A 1 92 ? 2.696 -14.010 5.738 1.00 80.31 92 VAL A O 1
ATOM 729 N N . LEU A 1 93 ? 0.775 -13.083 6.377 1.00 89.00 93 LEU A N 1
ATOM 730 C CA . LEU A 1 93 ? 1.163 -11.726 5.967 1.00 89.00 93 LEU A CA 1
ATOM 731 C C . LEU A 1 93 ? 1.616 -10.885 7.157 1.00 89.00 93 LEU A C 1
ATOM 733 O O . LEU A 1 93 ? 0.928 -10.801 8.173 1.00 89.00 93 LEU A O 1
ATOM 737 N N . ASN A 1 94 ? 2.730 -10.172 6.993 1.00 94.50 94 ASN A N 1
ATOM 738 C CA . ASN A 1 94 ? 3.155 -9.165 7.957 1.00 94.50 94 ASN A CA 1
ATOM 739 C C . ASN A 1 94 ? 2.368 -7.869 7.719 1.00 94.50 94 ASN A C 1
ATOM 741 O O . ASN A 1 94 ? 2.644 -7.128 6.773 1.00 94.50 94 ASN A O 1
ATOM 745 N N . ILE A 1 95 ? 1.365 -7.606 8.555 1.00 95.75 95 ILE A N 1
ATOM 746 C CA . ILE A 1 95 ? 0.465 -6.457 8.397 1.00 95.75 95 ILE A CA 1
ATOM 747 C C . ILE A 1 95 ? 0.920 -5.295 9.283 1.00 95.75 95 ILE A C 1
ATOM 749 O O . ILE A 1 95 ? 0.927 -5.389 10.510 1.00 95.75 95 ILE A O 1
ATOM 753 N N . HIS A 1 96 ? 1.229 -4.177 8.631 1.00 96.38 96 HIS A N 1
ATOM 754 C CA . HIS A 1 96 ? 1.586 -2.890 9.217 1.00 96.38 96 HIS A CA 1
ATOM 755 C C . HIS A 1 96 ? 0.445 -1.901 8.962 1.00 96.38 96 HIS A C 1
ATOM 757 O O . HIS A 1 96 ? 0.357 -1.279 7.901 1.00 96.38 96 HIS A O 1
ATOM 763 N N . ALA A 1 97 ? -0.470 -1.804 9.921 1.00 96.31 97 ALA A N 1
ATOM 764 C CA . ALA A 1 97 ? -1.638 -0.929 9.866 1.00 96.31 97 ALA A CA 1
ATOM 765 C C . ALA A 1 97 ? -1.964 -0.389 11.261 1.00 96.31 97 ALA A C 1
ATOM 767 O O . ALA A 1 97 ? -1.389 -0.832 12.258 1.00 96.31 97 ALA A O 1
ATOM 768 N N . ASN A 1 98 ? -2.883 0.569 11.339 1.00 95.88 98 ASN A N 1
ATOM 769 C CA . ASN A 1 98 ? -3.367 1.064 12.623 1.00 95.88 98 ASN A CA 1
ATOM 770 C C . ASN A 1 98 ? -4.262 0.018 13.299 1.00 95.88 98 ASN A C 1
ATOM 772 O O . ASN A 1 98 ? -4.822 -0.853 12.635 1.00 95.88 98 ASN A O 1
ATOM 776 N N . GLU A 1 99 ? -4.404 0.098 14.618 1.00 95.56 99 GLU A N 1
ATOM 777 C CA . GLU A 1 99 ? -5.261 -0.815 15.383 1.00 95.56 99 GLU A CA 1
ATOM 778 C C . GLU A 1 99 ? -6.278 -0.028 16.195 1.00 95.56 99 GLU A C 1
ATOM 780 O O . GLU A 1 99 ? -5.994 1.081 16.643 1.00 95.56 99 GLU A O 1
ATOM 785 N N . PHE A 1 100 ? -7.437 -0.620 16.455 1.00 95.81 100 PHE A N 1
ATOM 786 C CA . PHE A 1 100 ? -8.330 -0.092 17.479 1.00 95.81 100 PHE A CA 1
ATOM 787 C C . PHE A 1 100 ? -7.871 -0.538 18.859 1.00 95.81 100 PHE A C 1
ATOM 789 O O . PHE A 1 100 ? -7.337 -1.635 19.030 1.00 95.81 100 PHE A O 1
ATOM 796 N N . ASN A 1 101 ? -8.112 0.319 19.846 1.00 95.31 101 ASN A N 1
ATOM 797 C CA . ASN A 1 101 ? -8.084 -0.087 21.238 1.00 95.31 101 ASN A CA 1
ATOM 798 C C . ASN A 1 101 ? -9.458 -0.659 21.625 1.00 95.31 101 ASN A C 1
ATOM 800 O O . ASN A 1 101 ? -10.499 -0.166 21.172 1.00 95.31 101 ASN A O 1
ATOM 804 N N . TYR A 1 102 ? -9.459 -1.707 22.445 1.00 96.00 102 TYR A N 1
ATOM 805 C CA . TYR A 1 102 ? -10.665 -2.438 22.822 1.00 96.00 102 TYR A CA 1
ATOM 806 C C . TYR A 1 102 ? -10.769 -2.568 24.338 1.00 96.00 102 TYR A C 1
ATOM 808 O O . TYR A 1 102 ? -9.798 -2.899 25.015 1.00 96.00 102 TYR A O 1
ATOM 816 N N . GLU A 1 103 ? -11.983 -2.388 24.844 1.00 96.75 103 GLU A N 1
ATOM 817 C CA . GLU A 1 103 ? -12.398 -2.894 26.147 1.00 96.75 103 GLU A CA 1
ATOM 818 C C . GLU A 1 103 ? -13.206 -4.167 25.895 1.00 96.75 103 GLU A C 1
ATOM 820 O O . GLU A 1 103 ? -14.258 -4.142 25.252 1.00 96.75 103 GLU A O 1
ATOM 825 N N . GLU A 1 104 ? -12.660 -5.302 26.332 1.00 94.62 104 GLU A N 1
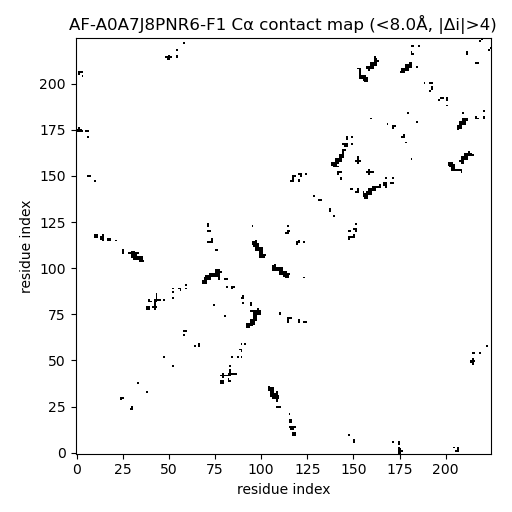ATOM 826 C CA . GLU A 1 104 ? -13.142 -6.643 25.988 1.00 94.62 104 GLU A CA 1
ATOM 827 C C . GLU A 1 104 ? -13.187 -6.881 24.466 1.00 94.62 104 GLU A C 1
ATOM 829 O O . GLU A 1 104 ? -12.193 -7.270 23.859 1.00 94.62 104 GLU A O 1
ATOM 834 N N . SER A 1 105 ? -14.341 -6.676 23.834 1.00 96.25 105 SER A N 1
ATOM 835 C CA . SER A 1 105 ? -14.553 -6.829 22.387 1.00 96.25 105 SER A CA 1
ATOM 836 C C . SER A 1 105 ? -15.222 -5.606 21.765 1.00 96.25 105 SER A C 1
ATOM 838 O O . SER A 1 105 ? -15.725 -5.680 20.644 1.00 96.25 105 SER A O 1
ATOM 840 N N . ILE A 1 106 ? -15.252 -4.488 22.488 1.00 97.75 106 ILE A N 1
ATOM 841 C CA . ILE A 1 106 ? -15.889 -3.245 22.070 1.00 97.75 106 ILE A CA 1
ATOM 842 C C . ILE A 1 106 ? -14.813 -2.178 21.910 1.00 97.75 106 ILE A C 1
ATOM 844 O O . ILE A 1 106 ? -14.007 -1.951 22.809 1.00 97.75 106 ILE A O 1
ATOM 848 N N . SER A 1 107 ? -14.773 -1.528 20.748 1.00 97.25 107 SER A N 1
ATOM 849 C CA . SER A 1 107 ? -13.803 -0.469 20.491 1.00 97.25 107 SER A CA 1
ATOM 850 C C . SER A 1 107 ? -14.059 0.723 21.409 1.00 97.25 107 SER A C 1
ATOM 852 O O . SER A 1 107 ? -15.187 1.221 21.507 1.00 97.25 107 SER A O 1
ATOM 854 N N . THR A 1 108 ? -12.996 1.229 22.030 1.00 96.25 108 THR A N 1
ATOM 855 C CA . THR A 1 108 ? -13.050 2.445 22.855 1.00 96.25 108 THR A CA 1
ATOM 856 C C . THR A 1 108 ? -13.247 3.710 22.010 1.00 96.25 108 THR A C 1
ATOM 858 O O . THR A 1 108 ? -13.600 4.765 22.540 1.00 96.25 108 THR A O 1
ATOM 861 N N . GLY A 1 109 ? -13.065 3.599 20.688 1.00 94.00 109 GLY A N 1
ATOM 862 C CA . GLY A 1 109 ? -13.009 4.709 19.739 1.00 94.00 109 GLY A CA 1
ATOM 863 C C . GLY A 1 109 ? -11.602 5.276 19.543 1.00 94.00 109 GLY A C 1
ATOM 864 O O . GLY A 1 109 ? -11.407 6.107 18.659 1.00 94.00 109 GLY A O 1
ATOM 865 N N . GLU A 1 110 ? -10.621 4.825 20.327 1.00 93.56 110 GLU A N 1
ATOM 866 C CA . GLU A 1 110 ? -9.219 5.208 20.169 1.00 93.56 110 GLU A CA 1
ATOM 867 C C . GLU A 1 110 ? -8.520 4.339 19.120 1.00 93.56 110 GLU A C 1
ATOM 869 O O . GLU A 1 110 ? -8.769 3.134 19.006 1.00 93.56 110 GLU A O 1
ATOM 874 N N . ILE A 1 111 ? -7.594 4.955 18.383 1.00 94.06 111 ILE A N 1
ATOM 875 C CA . ILE A 1 111 ? -6.734 4.271 17.419 1.00 94.06 111 ILE A CA 1
ATOM 876 C C . ILE A 1 111 ? -5.295 4.277 17.938 1.00 94.06 111 ILE A C 1
ATOM 878 O O . ILE A 1 111 ? -4.728 5.327 18.244 1.00 94.06 111 ILE A O 1
ATOM 882 N N . VAL A 1 112 ? -4.680 3.098 17.966 1.00 94.06 112 VAL A N 1
ATOM 883 C CA . VAL A 1 112 ? -3.235 2.923 18.086 1.00 94.06 112 VAL A CA 1
ATOM 884 C C . VAL A 1 112 ? -2.620 3.143 16.710 1.00 94.06 112 VAL A C 1
ATOM 886 O O . VAL A 1 112 ? -2.693 2.298 15.812 1.00 94.06 112 VAL A O 1
ATOM 889 N N . TRP A 1 113 ? -2.026 4.315 16.538 1.00 92.50 113 TRP A N 1
ATOM 890 C CA . TRP A 1 113 ? -1.481 4.741 15.263 1.00 92.50 113 TRP A CA 1
ATOM 891 C C . TRP A 1 113 ? -0.110 4.123 14.976 1.00 92.50 113 TRP A C 1
ATOM 893 O O . TRP A 1 113 ? 0.839 4.343 15.724 1.00 92.50 113 TRP A O 1
ATOM 903 N N . LYS A 1 114 ? 0.001 3.401 13.857 1.00 93.12 114 LYS A N 1
ATOM 904 C CA . LYS A 1 114 ? 1.267 2.846 13.346 1.00 93.12 114 LYS A CA 1
ATOM 905 C C . LYS A 1 114 ? 1.632 3.397 11.969 1.00 93.12 114 LYS A C 1
ATOM 907 O O . LYS A 1 114 ? 2.799 3.653 11.709 1.00 93.12 114 LYS A O 1
ATOM 912 N N . VAL A 1 115 ? 0.643 3.588 11.092 1.00 93.81 115 VAL A N 1
ATOM 913 C CA . VAL A 1 115 ? 0.840 4.066 9.717 1.00 93.81 115 VAL A CA 1
ATOM 914 C C . VAL A 1 115 ? -0.270 5.059 9.370 1.00 93.81 115 VAL A C 1
ATO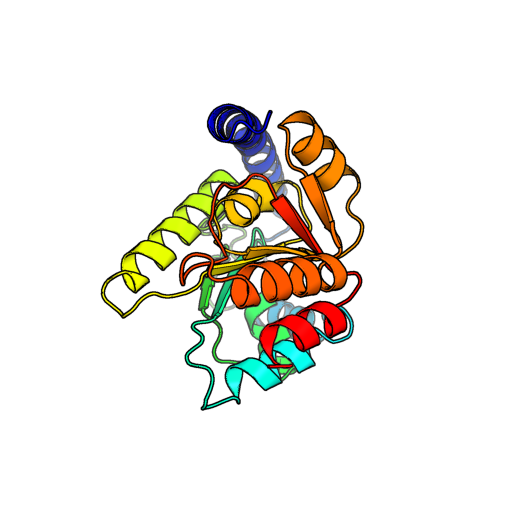M 916 O O . VAL A 1 115 ? -1.398 4.665 9.073 1.00 93.81 115 VAL A O 1
ATOM 919 N N . GLN A 1 116 ? 0.028 6.358 9.413 1.00 92.44 116 GLN A N 1
ATOM 920 C CA . GLN A 1 116 ? -0.963 7.423 9.198 1.00 92.44 116 GLN A CA 1
ATOM 921 C C . GLN A 1 116 ? -0.731 8.238 7.933 1.00 92.44 116 GLN A C 1
ATOM 923 O O . GLN A 1 116 ? -1.629 8.968 7.522 1.00 92.44 116 GLN A O 1
ATOM 928 N N . SER A 1 117 ? 0.477 8.164 7.380 1.00 93.62 117 SER A N 1
ATOM 929 C CA . SER A 1 117 ? 0.938 9.075 6.343 1.00 93.62 117 SER A CA 1
ATOM 930 C C . SER A 1 117 ? 1.933 8.429 5.378 1.00 93.62 117 SER A C 1
ATOM 932 O O . SER A 1 117 ? 2.453 7.343 5.674 1.00 93.62 117 SER A O 1
ATOM 934 N N . PRO A 1 118 ? 2.269 9.076 4.240 1.00 94.31 118 PRO A N 1
ATOM 935 C CA . PRO A 1 118 ? 3.217 8.520 3.280 1.00 94.31 118 PRO A CA 1
ATOM 936 C C . PRO A 1 118 ? 4.605 8.405 3.915 1.00 94.31 118 PRO A C 1
ATOM 938 O O . PRO A 1 118 ? 5.381 7.519 3.561 1.00 94.31 118 PRO A O 1
ATOM 941 N N . ILE A 1 119 ? 4.889 9.288 4.881 1.00 95.31 119 ILE A N 1
ATOM 942 C CA . ILE A 1 119 ? 6.120 9.320 5.667 1.00 95.31 119 ILE A CA 1
ATOM 943 C C . ILE A 1 119 ? 6.196 8.114 6.610 1.00 95.31 119 ILE A C 1
ATOM 945 O O . ILE A 1 119 ? 7.227 7.449 6.675 1.00 95.31 119 ILE A O 1
ATOM 949 N N . ASP A 1 120 ? 5.090 7.749 7.262 1.00 95.38 120 ASP A N 1
ATOM 950 C CA . ASP A 1 120 ? 5.064 6.544 8.101 1.00 95.38 120 ASP A CA 1
ATOM 951 C C . ASP A 1 120 ? 5.221 5.273 7.249 1.00 95.38 120 ASP A C 1
ATOM 953 O O . ASP A 1 120 ? 5.928 4.345 7.638 1.00 95.38 120 ASP A O 1
ATOM 957 N N . LYS A 1 121 ? 4.618 5.238 6.048 1.00 96.12 121 LYS A N 1
ATOM 958 C CA . LYS A 1 121 ? 4.795 4.123 5.103 1.00 96.12 121 LYS A CA 1
ATOM 959 C C . LYS A 1 121 ? 6.251 3.961 4.673 1.00 96.12 121 LYS A C 1
ATOM 961 O O . LYS A 1 121 ? 6.764 2.845 4.713 1.00 96.12 121 LYS A O 1
ATOM 966 N N . ILE A 1 122 ? 6.919 5.042 4.260 1.00 96.38 122 ILE A N 1
ATOM 967 C CA . ILE A 1 122 ? 8.322 4.951 3.829 1.00 96.38 122 ILE A CA 1
ATOM 968 C C . ILE A 1 122 ? 9.247 4.599 4.995 1.00 96.38 122 ILE A C 1
ATOM 970 O O . ILE A 1 122 ? 10.205 3.860 4.783 1.00 96.38 122 ILE A O 1
ATOM 974 N N . GLN A 1 123 ? 8.945 5.053 6.216 1.00 96.12 123 GLN A N 1
ATOM 975 C CA . GLN A 1 123 ? 9.690 4.650 7.406 1.00 96.12 123 GLN A CA 1
ATOM 976 C C . GLN A 1 123 ? 9.551 3.145 7.655 1.00 96.12 123 GLN A C 1
ATOM 978 O O . GLN A 1 123 ? 10.559 2.445 7.659 1.00 96.12 123 GLN A O 1
ATOM 983 N N . ALA A 1 124 ? 8.320 2.630 7.730 1.00 96.31 124 ALA A N 1
ATOM 984 C CA . ALA A 1 124 ? 8.075 1.199 7.905 1.00 96.31 124 ALA A CA 1
ATOM 985 C C . ALA A 1 124 ? 8.719 0.364 6.785 1.00 96.31 124 ALA A C 1
ATOM 987 O O . ALA A 1 124 ? 9.276 -0.702 7.035 1.00 96.31 124 ALA A O 1
ATOM 988 N N . PHE A 1 125 ? 8.688 0.852 5.540 1.00 96.31 125 PHE A N 1
ATOM 989 C CA . PHE A 1 125 ? 9.350 0.182 4.423 1.00 96.31 125 PHE A CA 1
ATOM 990 C C . PHE A 1 125 ? 10.876 0.163 4.574 1.00 96.31 125 PHE A C 1
ATOM 992 O O . PHE A 1 125 ? 11.496 -0.870 4.331 1.00 96.31 125 PHE A O 1
ATOM 999 N N . ASN A 1 126 ? 11.491 1.266 5.009 1.00 95.12 126 ASN A N 1
ATOM 1000 C CA . ASN A 1 126 ? 12.928 1.314 5.273 1.00 95.12 126 ASN A CA 1
ATOM 1001 C C . ASN A 1 126 ? 13.334 0.352 6.397 1.00 95.12 126 ASN A C 1
ATOM 1003 O O . ASN A 1 126 ? 14.349 -0.325 6.250 1.00 95.12 126 ASN A O 1
ATOM 1007 N N . ASP A 1 127 ? 12.542 0.259 7.466 1.00 94.56 127 ASP A N 1
ATOM 1008 C CA . ASP A 1 127 ? 12.803 -0.651 8.586 1.00 94.56 127 ASP A CA 1
ATOM 1009 C C . ASP A 1 127 ? 12.780 -2.115 8.105 1.00 94.56 127 ASP A C 1
ATOM 1011 O O . ASP A 1 127 ? 13.729 -2.866 8.330 1.00 94.56 127 ASP A O 1
ATOM 1015 N N . ILE A 1 128 ? 11.778 -2.485 7.295 1.00 93.38 128 ILE A N 1
ATOM 1016 C CA . ILE A 1 128 ? 11.692 -3.813 6.659 1.00 93.38 128 ILE A CA 1
ATOM 1017 C C . ILE A 1 128 ? 12.924 -4.107 5.789 1.00 93.38 128 ILE A C 1
ATOM 1019 O O . ILE A 1 128 ? 13.460 -5.219 5.810 1.00 93.38 128 ILE A O 1
ATOM 1023 N N . LEU A 1 129 ? 13.379 -3.129 4.996 1.00 90.50 129 LEU A N 1
ATOM 1024 C CA . LEU A 1 129 ? 14.561 -3.291 4.145 1.00 90.50 129 LEU A CA 1
ATOM 1025 C C . LEU A 1 129 ? 15.848 -3.452 4.970 1.00 90.50 129 LEU A C 1
ATOM 1027 O O . LEU A 1 129 ? 16.718 -4.233 4.576 1.00 90.50 129 LEU A O 1
ATOM 1031 N N . GLN A 1 130 ? 15.971 -2.751 6.101 1.00 87.88 130 GLN A N 1
ATOM 1032 C CA . GLN A 1 130 ? 17.113 -2.869 7.010 1.00 87.88 130 GLN A CA 1
ATOM 1033 C C . GLN A 1 130 ? 17.157 -4.238 7.689 1.00 87.88 130 GLN A C 1
ATOM 1035 O O . GLN A 1 130 ? 18.199 -4.894 7.632 1.00 87.88 130 GLN A O 1
ATOM 1040 N N . ASP A 1 131 ? 16.033 -4.721 8.219 1.00 80.38 131 ASP A N 1
ATOM 1041 C CA . ASP A 1 131 ? 15.926 -6.059 8.818 1.00 80.38 131 ASP A CA 1
ATOM 1042 C C . ASP A 1 131 ? 16.302 -7.158 7.815 1.00 80.38 131 ASP A C 1
ATOM 1044 O O . ASP A 1 131 ? 16.881 -8.193 8.150 1.00 80.38 131 ASP A O 1
ATOM 1048 N N . CYS A 1 132 ? 16.027 -6.905 6.537 1.00 71.56 132 CYS A N 1
ATOM 1049 C CA . CYS A 1 132 ? 16.332 -7.816 5.451 1.00 71.56 132 CYS A CA 1
ATOM 1050 C C . CYS A 1 132 ? 17.792 -7.777 4.965 1.00 71.56 132 CYS A C 1
ATOM 1052 O O . CYS A 1 132 ? 18.198 -8.718 4.277 1.00 71.56 132 CYS A O 1
ATOM 1054 N N . SER A 1 133 ? 18.567 -6.739 5.299 1.00 61.00 133 SER A N 1
ATOM 1055 C CA . SER A 1 133 ? 19.877 -6.425 4.696 1.00 61.00 133 SER A CA 1
ATOM 1056 C C . SER A 1 133 ? 21.007 -7.415 5.016 1.00 61.00 133 SER A C 1
ATOM 1058 O O . SER A 1 133 ? 21.994 -7.478 4.283 1.00 61.00 133 SER A O 1
ATOM 1060 N N . ASN A 1 134 ? 20.845 -8.234 6.059 1.00 60.66 134 ASN A N 1
ATOM 1061 C CA . ASN A 1 134 ? 21.830 -9.241 6.473 1.00 60.66 134 ASN A CA 1
ATOM 1062 C C . ASN A 1 134 ? 21.794 -10.530 5.631 1.00 60.66 134 ASN A C 1
ATOM 1064 O O . ASN A 1 134 ? 22.667 -11.388 5.755 1.00 60.66 134 ASN A O 1
ATOM 1068 N N . GLU A 1 135 ? 20.798 -10.679 4.759 1.00 56.78 135 GLU A N 1
ATOM 1069 C CA . GLU A 1 135 ? 20.641 -11.830 3.873 1.00 56.78 135 GLU A CA 1
ATOM 1070 C C . GLU A 1 135 ? 21.011 -11.436 2.430 1.00 56.78 135 GLU A C 1
ATOM 1072 O O . GLU A 1 135 ? 20.872 -10.279 2.041 1.00 56.78 135 GLU A O 1
ATOM 1077 N N . ARG A 1 136 ? 21.525 -12.390 1.631 1.00 57.94 136 ARG A N 1
ATOM 1078 C CA . ARG A 1 136 ? 21.951 -12.224 0.216 1.00 57.94 136 ARG A CA 1
ATOM 1079 C C . ARG A 1 136 ? 21.078 -11.231 -0.567 1.00 57.94 136 ARG A C 1
ATOM 1081 O O . ARG A 1 136 ? 19.875 -11.256 -0.373 1.00 57.94 136 ARG A O 1
ATOM 1088 N N . LYS A 1 137 ? 21.657 -10.481 -1.527 1.00 67.19 137 LYS A N 1
ATOM 1089 C CA . LYS A 1 137 ? 20.979 -9.540 -2.462 1.00 67.19 137 LYS A CA 1
ATOM 1090 C C . LYS A 1 137 ? 19.471 -9.816 -2.635 1.00 67.19 137 LYS A C 1
ATOM 1092 O O . LYS A 1 137 ? 19.080 -10.599 -3.500 1.00 67.19 137 LYS A O 1
ATOM 1097 N N . LYS A 1 138 ? 18.646 -9.174 -1.804 1.00 78.00 138 LYS A N 1
ATOM 1098 C CA . LYS A 1 138 ? 17.184 -9.221 -1.884 1.00 78.00 138 LYS A CA 1
ATOM 1099 C C . LYS A 1 138 ? 16.707 -8.185 -2.890 1.00 78.00 138 LYS A C 1
ATOM 1101 O O . LYS A 1 138 ? 17.245 -7.084 -2.943 1.00 78.00 138 LYS A O 1
ATOM 1106 N N . LEU A 1 139 ? 15.707 -8.560 -3.676 1.00 87.88 139 LEU A N 1
ATOM 1107 C CA . LEU A 1 139 ? 15.029 -7.675 -4.613 1.00 87.88 139 LEU A CA 1
ATOM 1108 C C . LEU A 1 139 ? 13.749 -7.167 -3.952 1.00 87.88 139 LEU A C 1
ATOM 1110 O O . LEU A 1 139 ? 12.919 -7.971 -3.527 1.00 87.88 139 LEU A O 1
ATOM 1114 N N . SER A 1 140 ? 13.589 -5.851 -3.864 1.00 93.19 140 SER A N 1
ATOM 1115 C CA . SER A 1 140 ? 12.394 -5.238 -3.288 1.00 93.19 140 SER A CA 1
ATOM 1116 C C . SER A 1 140 ? 11.359 -4.908 -4.366 1.00 93.19 140 SER A C 1
ATOM 1118 O O . SER A 1 140 ? 11.646 -4.216 -5.345 1.00 93.19 140 SER A O 1
ATOM 1120 N N . VAL A 1 141 ? 10.132 -5.399 -4.177 1.00 95.38 141 VAL A N 1
ATOM 1121 C CA . VAL A 1 141 ? 8.981 -5.085 -5.032 1.00 95.38 141 VAL A CA 1
ATOM 1122 C C . VAL A 1 141 ? 7.928 -4.396 -4.178 1.00 95.38 141 VAL A C 1
ATOM 1124 O O . VAL A 1 141 ? 7.540 -4.928 -3.140 1.00 95.38 141 VAL A O 1
ATOM 1127 N N . TYR A 1 142 ? 7.459 -3.229 -4.613 1.00 97.50 142 TYR A N 1
ATOM 1128 C CA . TYR A 1 142 ? 6.365 -2.520 -3.954 1.00 97.50 142 TYR A CA 1
ATOM 1129 C C . TYR A 1 142 ? 5.197 -2.357 -4.919 1.00 97.50 142 TYR A C 1
ATOM 1131 O O . TYR A 1 142 ? 5.388 -1.903 -6.046 1.00 97.50 142 TYR A O 1
ATOM 1139 N N . ILE A 1 143 ? 3.994 -2.716 -4.473 1.00 97.94 143 ILE A N 1
ATOM 1140 C CA . ILE A 1 143 ? 2.756 -2.592 -5.248 1.00 97.94 143 ILE A CA 1
ATOM 1141 C C . ILE A 1 143 ? 1.868 -1.571 -4.541 1.00 97.94 143 ILE A C 1
ATOM 1143 O O . ILE A 1 143 ? 1.591 -1.722 -3.354 1.00 97.94 143 ILE A O 1
ATOM 1147 N N . GLY A 1 144 ? 1.429 -0.541 -5.259 1.00 97.50 144 GLY A N 1
ATOM 1148 C CA . GLY A 1 144 ? 0.589 0.524 -4.708 1.00 97.50 144 GLY A CA 1
ATOM 1149 C C . GLY A 1 144 ? -0.284 1.178 -5.771 1.00 97.50 144 GLY A C 1
ATOM 1150 O O . GLY A 1 144 ? -0.087 0.969 -6.968 1.00 97.50 144 GLY A O 1
ATOM 1151 N N . ASP A 1 145 ? -1.259 1.968 -5.344 1.00 96.06 145 ASP A N 1
ATOM 1152 C CA . ASP A 1 145 ? -2.269 2.567 -6.226 1.00 96.06 145 ASP A CA 1
ATOM 1153 C C . ASP A 1 145 ? -2.543 4.048 -5.916 1.00 96.06 145 ASP A C 1
ATOM 1155 O O . ASP A 1 145 ? -3.161 4.761 -6.717 1.00 96.06 145 ASP A O 1
ATOM 1159 N N . SER A 1 146 ? -2.041 4.548 -4.785 1.00 95.19 146 SER A N 1
ATOM 1160 C CA . SER A 1 146 ? -2.345 5.880 -4.276 1.00 95.19 146 SER A CA 1
ATOM 1161 C C . SER A 1 146 ? -1.134 6.821 -4.245 1.00 95.19 146 SER A C 1
ATOM 1163 O O . SER A 1 146 ? 0.027 6.418 -4.300 1.00 95.19 146 SER A O 1
ATOM 1165 N N . VAL A 1 147 ? -1.405 8.125 -4.129 1.00 95.44 147 VAL A N 1
ATOM 1166 C CA . VAL A 1 147 ? -0.357 9.151 -3.960 1.00 95.44 147 VAL A CA 1
ATOM 1167 C C . VAL A 1 147 ? 0.510 8.860 -2.728 1.00 95.44 147 VAL A C 1
ATOM 1169 O O . VAL A 1 147 ? 1.717 9.084 -2.769 1.00 95.44 147 VAL A O 1
ATOM 1172 N N . GLY A 1 148 ? -0.083 8.307 -1.665 1.00 94.31 148 GLY A N 1
ATOM 1173 C CA . GLY A 1 148 ? 0.624 7.948 -0.436 1.00 94.31 148 GLY A CA 1
ATOM 1174 C C . GLY A 1 148 ? 1.630 6.805 -0.593 1.00 94.31 148 GLY A C 1
ATOM 1175 O O . GLY A 1 148 ? 2.513 6.641 0.243 1.00 94.31 148 GLY A O 1
ATOM 1176 N N . ASP A 1 149 ? 1.549 6.048 -1.686 1.00 97.00 149 ASP A N 1
ATOM 1177 C CA . ASP A 1 149 ? 2.474 4.955 -1.979 1.00 97.00 149 ASP A CA 1
ATOM 1178 C C . ASP A 1 149 ? 3.699 5.416 -2.771 1.00 97.00 149 ASP A C 1
ATOM 1180 O O . ASP A 1 149 ? 4.670 4.669 -2.881 1.00 97.00 149 ASP A O 1
ATOM 1184 N N . LEU A 1 150 ? 3.688 6.638 -3.324 1.00 96.94 150 LEU A N 1
ATOM 1185 C CA . LEU A 1 150 ? 4.709 7.106 -4.267 1.00 96.94 150 LEU A CA 1
ATOM 1186 C C . LEU A 1 150 ? 6.130 7.000 -3.713 1.00 96.94 150 LEU A C 1
ATOM 1188 O O . LEU A 1 150 ? 7.015 6.580 -4.453 1.00 96.94 150 LEU A O 1
ATOM 1192 N N . LEU A 1 151 ? 6.356 7.332 -2.436 1.00 97.06 151 LEU A N 1
ATOM 1193 C CA . LEU A 1 151 ? 7.689 7.225 -1.830 1.00 97.06 151 LEU A CA 1
ATOM 1194 C C . LEU A 1 151 ? 8.179 5.782 -1.785 1.00 97.06 151 LEU A C 1
ATOM 1196 O O . LEU A 1 151 ? 9.317 5.514 -2.162 1.00 97.06 151 LEU A O 1
ATOM 1200 N N . CYS A 1 152 ? 7.323 4.848 -1.376 1.00 97.56 152 CYS A N 1
ATOM 1201 C CA . CYS A 1 152 ? 7.684 3.436 -1.316 1.00 97.56 152 CYS A CA 1
ATOM 1202 C C . CYS A 1 152 ? 7.867 2.847 -2.720 1.00 97.56 152 CYS A C 1
ATOM 1204 O O . CYS A 1 152 ? 8.848 2.149 -2.973 1.00 97.56 152 CYS A O 1
ATOM 1206 N N . LEU A 1 153 ? 6.976 3.205 -3.651 1.00 97.81 153 LEU A N 1
ATOM 1207 C CA . LEU A 1 153 ? 7.036 2.813 -5.057 1.00 97.81 153 LEU A CA 1
ATOM 1208 C C . LEU A 1 153 ? 8.364 3.212 -5.701 1.00 97.81 153 LEU A C 1
ATOM 1210 O O . LEU A 1 153 ? 8.997 2.384 -6.345 1.00 97.81 153 LEU A O 1
ATOM 1214 N N . VAL A 1 154 ? 8.803 4.464 -5.532 1.00 96.75 154 VAL A N 1
ATOM 1215 C CA . VAL A 1 154 ? 10.079 4.909 -6.116 1.00 96.75 154 VAL A CA 1
ATOM 1216 C C . VAL A 1 154 ? 11.286 4.392 -5.342 1.00 96.75 154 VAL A C 1
ATOM 1218 O O . VAL A 1 154 ? 12.368 4.323 -5.914 1.00 96.75 154 VAL A O 1
ATOM 1221 N N . LYS A 1 155 ? 11.145 4.066 -4.052 1.00 95.69 155 LYS A N 1
ATOM 1222 C CA . LYS A 1 155 ? 12.243 3.553 -3.225 1.00 95.69 155 LYS A CA 1
ATOM 1223 C C . LYS A 1 155 ? 12.581 2.100 -3.554 1.00 95.69 155 LYS A C 1
ATOM 1225 O O . LYS A 1 155 ? 13.763 1.765 -3.556 1.00 95.69 155 LYS A O 1
ATOM 1230 N N . ALA A 1 156 ? 11.571 1.274 -3.818 1.00 95.69 156 ALA A N 1
ATOM 1231 C CA . ALA A 1 156 ? 11.744 -0.132 -4.162 1.00 95.69 156 ALA A CA 1
ATOM 1232 C C . ALA A 1 156 ? 12.540 -0.317 -5.462 1.00 95.69 156 ALA A C 1
ATOM 1234 O O . ALA A 1 156 ? 12.497 0.532 -6.352 1.00 95.69 156 ALA A O 1
ATOM 1235 N N . ASP A 1 157 ? 13.224 -1.454 -5.601 1.00 93.12 157 ASP A N 1
ATOM 1236 C CA . ASP A 1 157 ? 13.934 -1.811 -6.836 1.00 93.12 157 ASP A CA 1
ATOM 1237 C C . ASP A 1 157 ? 12.976 -1.917 -8.021 1.00 93.12 157 ASP A C 1
ATOM 1239 O O . ASP A 1 157 ? 13.330 -1.576 -9.154 1.00 93.12 157 ASP A O 1
ATOM 1243 N N . ILE A 1 158 ? 11.755 -2.381 -7.738 1.00 95.19 158 ILE A N 1
ATOM 1244 C CA . ILE A 1 158 ? 10.650 -2.475 -8.681 1.00 95.19 158 ILE A CA 1
ATOM 1245 C C . ILE A 1 158 ? 9.389 -1.908 -8.019 1.00 95.19 158 ILE A C 1
ATOM 1247 O O . ILE A 1 158 ? 8.739 -2.565 -7.206 1.00 95.19 158 ILE A O 1
ATOM 1251 N N . GLY A 1 159 ? 9.018 -0.686 -8.395 1.00 97.12 159 GLY A N 1
ATOM 1252 C CA . GLY A 1 159 ? 7.724 -0.102 -8.046 1.00 97.12 159 GLY A CA 1
ATOM 1253 C C . GLY A 1 159 ? 6.672 -0.412 -9.107 1.00 97.12 159 GLY A C 1
ATOM 1254 O O . GLY A 1 159 ? 6.860 -0.073 -10.278 1.00 97.12 159 GLY A O 1
ATOM 1255 N N . ILE A 1 160 ? 5.561 -1.028 -8.706 1.00 97.88 160 ILE A N 1
ATOM 1256 C CA . ILE A 1 160 ? 4.434 -1.381 -9.573 1.00 97.88 160 ILE A CA 1
ATOM 1257 C C . ILE A 1 160 ? 3.191 -0.608 -9.130 1.00 97.88 160 ILE A C 1
ATOM 1259 O O . ILE A 1 160 ? 2.657 -0.802 -8.042 1.00 97.88 160 ILE A O 1
ATOM 1263 N N . VAL A 1 161 ? 2.702 0.255 -10.009 1.00 97.88 161 VAL A N 1
ATOM 1264 C CA . VAL A 1 161 ? 1.422 0.938 -9.874 1.00 97.88 161 VAL A CA 1
ATOM 1265 C C . VAL A 1 161 ? 0.330 0.045 -10.436 1.00 97.88 161 VAL A C 1
ATOM 1267 O O . VAL A 1 161 ? 0.308 -0.212 -11.643 1.00 97.88 161 VAL A O 1
ATOM 1270 N N . ILE A 1 162 ? -0.588 -0.397 -9.585 1.00 96.56 162 ILE A N 1
ATOM 1271 C CA . ILE A 1 162 ? -1.773 -1.137 -10.019 1.00 96.56 162 ILE A CA 1
ATOM 1272 C C . ILE A 1 162 ? -2.945 -0.176 -10.254 1.00 96.56 162 ILE A C 1
ATOM 1274 O O . ILE A 1 162 ? -3.211 0.728 -9.462 1.00 96.56 162 ILE A O 1
ATOM 1278 N N . GLY A 1 163 ? -3.639 -0.350 -11.379 1.00 91.31 163 GLY A N 1
ATOM 1279 C CA . GLY A 1 163 ? -4.815 0.439 -11.737 1.00 91.31 163 GLY A CA 1
ATOM 1280 C C . GLY A 1 163 ? -4.513 1.797 -12.392 1.00 91.31 163 GLY A C 1
ATOM 1281 O O . GLY A 1 163 ? -3.468 2.040 -13.012 1.00 91.31 163 GLY A O 1
ATOM 1282 N N . SER A 1 164 ? -5.491 2.704 -12.315 1.00 88.19 164 SER A N 1
ATOM 1283 C CA . SER A 1 164 ? -5.575 3.898 -13.171 1.00 88.19 164 SER A CA 1
ATOM 1284 C C . SER A 1 164 ? -5.659 5.227 -12.410 1.00 88.19 164 SER A C 1
ATOM 1286 O O . SER A 1 164 ? -6.181 6.206 -12.943 1.00 88.19 164 SER A O 1
ATOM 1288 N N . SER A 1 165 ? -5.137 5.292 -11.180 1.00 93.38 165 SER A N 1
ATOM 1289 C CA . SER A 1 165 ? -5.170 6.503 -10.345 1.00 93.38 165 SER A CA 1
ATOM 1290 C C . SER A 1 165 ? -4.572 7.722 -11.060 1.00 93.38 165 SER A C 1
ATOM 1292 O O . SER A 1 165 ? -3.360 7.827 -11.272 1.00 93.38 165 SER A O 1
ATOM 1294 N N . SER A 1 166 ? -5.437 8.667 -11.448 1.00 94.00 166 SER A N 1
ATOM 1295 C CA . SER A 1 166 ? -5.013 9.879 -12.159 1.00 94.00 166 SER A CA 1
ATOM 1296 C C . SER A 1 166 ? -4.232 10.829 -11.250 1.00 94.00 166 SER A C 1
ATOM 1298 O O . SER A 1 166 ? -3.285 11.465 -11.707 1.00 94.00 166 SER A O 1
ATOM 1300 N N . SER A 1 167 ? -4.577 10.884 -9.960 1.00 95.56 167 SER A N 1
ATOM 1301 C CA . SER A 1 167 ? -3.890 11.707 -8.961 1.00 95.56 167 SER A CA 1
ATOM 1302 C C . SER A 1 167 ? -2.455 11.241 -8.734 1.00 95.56 167 SER A C 1
ATOM 1304 O O . SER A 1 167 ? -1.544 12.062 -8.801 1.00 95.56 167 SER A O 1
ATOM 1306 N N . LEU A 1 168 ? -2.237 9.929 -8.558 1.00 96.25 168 LEU A N 1
ATOM 1307 C CA . LEU A 1 168 ? -0.894 9.350 -8.430 1.00 96.25 168 LEU A CA 1
ATOM 1308 C C . LEU A 1 168 ? -0.035 9.721 -9.638 1.00 96.25 168 LEU A C 1
ATOM 1310 O O . LEU A 1 168 ? 1.083 10.206 -9.478 1.00 96.25 168 LEU A O 1
ATOM 1314 N N . ARG A 1 169 ? -0.576 9.545 -10.849 1.00 96.19 169 ARG A N 1
ATOM 1315 C CA . ARG A 1 169 ? 0.146 9.829 -12.096 1.00 96.19 169 ARG A CA 1
ATOM 1316 C C . ARG A 1 169 ? 0.481 11.309 -12.244 1.00 96.19 169 ARG A C 1
ATOM 1318 O O . ARG A 1 169 ? 1.616 11.633 -12.570 1.00 96.19 169 ARG A O 1
ATOM 1325 N N . LYS A 1 170 ? -0.471 12.203 -11.957 1.00 96.44 170 LYS A N 1
ATOM 1326 C CA . LYS A 1 170 ? -0.252 13.658 -12.000 1.00 96.44 170 LYS A CA 1
ATOM 1327 C C . LYS A 1 170 ? 0.850 14.088 -11.035 1.00 96.44 170 LYS A C 1
ATOM 1329 O O . LYS A 1 170 ? 1.787 14.754 -11.464 1.00 96.44 170 LYS A O 1
ATOM 1334 N N . VAL A 1 171 ? 0.761 13.669 -9.770 1.00 95.50 171 VAL A N 1
ATOM 1335 C CA . VAL A 1 171 ? 1.768 13.997 -8.750 1.00 95.50 171 VAL A CA 1
ATOM 1336 C C . VAL A 1 171 ? 3.119 13.400 -9.138 1.00 95.50 171 VAL A C 1
ATOM 1338 O O . VAL A 1 171 ? 4.100 14.127 -9.226 1.00 95.50 171 VAL A O 1
ATOM 1341 N N . GLY A 1 172 ? 3.183 12.108 -9.463 1.00 96.31 172 GLY A N 1
ATOM 1342 C CA . GLY A 1 172 ? 4.431 11.461 -9.868 1.00 96.31 172 GLY A CA 1
ATOM 1343 C C . GLY A 1 172 ? 5.100 12.159 -11.056 1.00 96.31 172 GLY A C 1
ATOM 1344 O O . GLY A 1 172 ? 6.280 12.501 -10.979 1.00 96.31 172 GLY A O 1
ATOM 1345 N N . SER A 1 173 ? 4.357 12.437 -12.132 1.00 96.31 173 SER A N 1
ATOM 1346 C CA . SER A 1 173 ? 4.903 13.110 -13.317 1.00 96.31 173 SER A CA 1
ATOM 1347 C C . SER A 1 173 ? 5.362 14.540 -13.034 1.00 96.31 173 SER A C 1
ATOM 1349 O O . SER A 1 173 ? 6.383 14.955 -13.579 1.00 96.31 173 SER A O 1
ATOM 1351 N N . GLN A 1 174 ? 4.680 15.271 -12.145 1.00 95.75 174 GLN A N 1
ATOM 1352 C CA . GLN A 1 174 ? 5.122 16.597 -11.699 1.00 95.75 174 GLN A CA 1
ATOM 1353 C C . GLN A 1 174 ? 6.519 16.554 -11.058 1.00 95.75 174 GLN A C 1
ATOM 1355 O O . GLN A 1 174 ? 7.302 17.484 -11.241 1.00 95.75 174 GLN A O 1
ATOM 1360 N N . TYR A 1 175 ? 6.860 15.462 -10.369 1.00 95.81 175 TYR A N 1
ATOM 1361 C CA . TYR A 1 175 ? 8.180 15.249 -9.762 1.00 95.81 175 TYR A CA 1
ATOM 1362 C C . TYR A 1 175 ? 9.137 14.419 -10.634 1.00 95.81 175 TYR A C 1
ATOM 1364 O O . TYR A 1 175 ? 10.167 13.942 -10.156 1.00 95.81 175 TYR A O 1
ATOM 1372 N N . GLY A 1 176 ? 8.825 14.258 -11.924 1.00 96.00 176 GLY A N 1
ATOM 1373 C CA . GLY A 1 176 ? 9.695 13.607 -12.904 1.00 96.00 176 GLY A CA 1
ATOM 1374 C C . GLY A 1 176 ? 9.640 12.078 -12.915 1.00 96.00 176 GLY A C 1
ATOM 1375 O O . GLY A 1 176 ? 10.516 11.460 -13.517 1.00 96.00 176 GLY A O 1
ATOM 1376 N N . VAL A 1 177 ? 8.632 11.463 -12.288 1.00 97.12 177 VAL A N 1
ATOM 1377 C CA . VAL A 1 177 ? 8.396 10.016 -12.381 1.00 97.12 177 VAL A CA 1
ATOM 1378 C C . VAL A 1 177 ? 7.818 9.654 -13.751 1.00 97.12 177 VAL A C 1
ATOM 1380 O O . VAL A 1 177 ? 6.852 10.258 -14.225 1.00 97.12 177 VAL A O 1
ATOM 1383 N N . SER A 1 178 ? 8.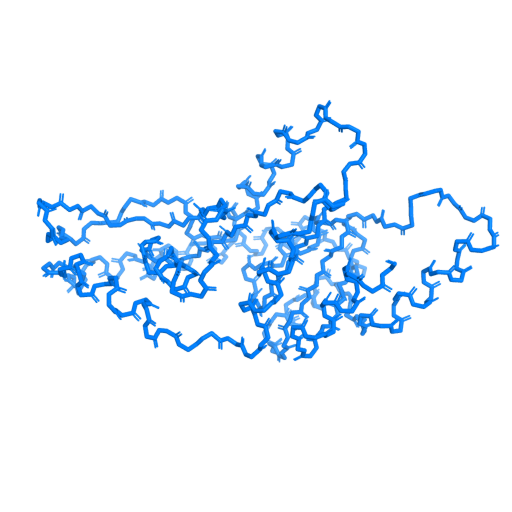398 8.630 -14.369 1.00 95.88 178 SER A N 1
ATOM 1384 C CA . SER A 1 178 ? 7.950 8.034 -15.626 1.00 95.88 178 SER A CA 1
ATOM 1385 C C . SER A 1 178 ? 7.164 6.754 -15.363 1.00 95.88 178 SER A C 1
ATOM 1387 O O . SER A 1 178 ? 7.595 5.907 -14.585 1.00 95.88 178 SER A O 1
ATOM 1389 N N . PHE A 1 179 ? 6.033 6.592 -16.047 1.00 95.94 179 PHE A N 1
ATOM 1390 C CA . PHE A 1 179 ? 5.175 5.415 -15.927 1.00 95.94 179 PHE A CA 1
ATOM 1391 C C . PHE A 1 179 ? 5.287 4.553 -17.181 1.00 95.94 179 PHE A C 1
ATOM 1393 O O . PHE A 1 179 ? 4.982 5.018 -18.278 1.00 95.94 179 PHE A O 1
ATOM 1400 N N . VAL A 1 180 ? 5.711 3.302 -17.018 1.00 95.12 180 VAL A N 1
ATOM 1401 C CA . VAL A 1 180 ? 5.965 2.368 -18.122 1.00 95.12 180 VAL A CA 1
ATOM 1402 C C . VAL A 1 180 ? 5.090 1.124 -17.953 1.00 95.12 180 VAL A C 1
ATOM 1404 O O . VAL A 1 180 ? 5.050 0.566 -16.862 1.00 95.12 180 VAL A O 1
ATOM 1407 N N . PRO A 1 181 ? 4.407 0.629 -18.996 1.00 95.12 181 PRO A N 1
ATOM 1408 C CA . PRO A 1 181 ? 3.687 -0.640 -18.910 1.00 95.12 181 PRO A CA 1
ATOM 1409 C C . PRO A 1 181 ? 4.599 -1.796 -18.466 1.00 95.12 181 PRO A C 1
ATOM 1411 O O . PRO A 1 181 ? 5.696 -1.957 -19.006 1.00 95.12 181 PRO A O 1
ATOM 1414 N N . LEU A 1 182 ? 4.147 -2.598 -17.494 1.00 93.38 182 LEU A N 1
ATOM 1415 C CA . LEU A 1 182 ? 4.965 -3.620 -16.825 1.00 93.38 182 LEU A CA 1
ATOM 1416 C C . LEU A 1 182 ? 5.581 -4.623 -17.811 1.00 93.38 182 LEU A C 1
ATOM 1418 O O . LEU A 1 182 ? 6.794 -4.826 -17.805 1.00 93.38 182 LEU A O 1
ATOM 1422 N N . PHE A 1 183 ? 4.770 -5.192 -18.705 1.00 88.81 183 PHE A N 1
ATOM 1423 C CA . PHE A 1 183 ? 5.228 -6.210 -19.652 1.00 88.81 183 PHE A CA 1
ATOM 1424 C C . PHE A 1 183 ? 6.239 -5.675 -20.692 1.00 88.81 183 PHE A C 1
ATOM 1426 O O . PHE A 1 183 ? 7.347 -6.209 -20.767 1.00 88.81 183 PHE A O 1
ATOM 1433 N N . PRO A 1 184 ? 5.963 -4.585 -21.442 1.00 89.31 184 PRO A N 1
ATOM 1434 C CA . PRO A 1 184 ? 6.970 -3.955 -22.303 1.00 89.31 184 PRO A CA 1
ATOM 1435 C C . PRO A 1 184 ? 8.251 -3.546 -21.564 1.00 89.31 184 PRO A C 1
ATOM 1437 O O . PRO A 1 184 ? 9.350 -3.685 -22.107 1.00 89.31 184 PRO A O 1
ATOM 1440 N N . GLY A 1 185 ? 8.117 -3.064 -20.323 1.00 87.88 185 GLY A N 1
ATOM 1441 C CA . GLY A 1 185 ? 9.243 -2.728 -19.457 1.00 87.88 185 GLY A CA 1
ATOM 1442 C C . GLY A 1 185 ? 10.133 -3.935 -19.158 1.00 87.88 185 GLY A C 1
ATOM 1443 O O . GLY A 1 185 ? 11.348 -3.853 -19.336 1.00 87.88 185 GLY A O 1
ATOM 1444 N N . LEU A 1 186 ? 9.529 -5.070 -18.790 1.00 85.00 186 LEU A N 1
ATOM 1445 C CA . LEU A 1 186 ? 10.232 -6.334 -18.564 1.00 85.00 186 LEU A CA 1
ATOM 1446 C C . LEU A 1 186 ? 10.978 -6.804 -19.820 1.00 85.00 186 LEU A C 1
ATOM 1448 O O . LEU A 1 186 ? 12.162 -7.119 -19.737 1.00 85.00 186 LEU A O 1
ATOM 1452 N N . VAL A 1 187 ? 10.322 -6.804 -20.985 1.00 86.25 187 VAL A N 1
ATOM 1453 C CA . VAL A 1 187 ? 10.945 -7.243 -22.249 1.00 86.25 187 VAL A CA 1
ATOM 1454 C C . VAL A 1 187 ? 12.175 -6.398 -22.580 1.00 86.25 187 VAL A C 1
ATOM 1456 O O . VAL A 1 187 ? 13.207 -6.929 -22.991 1.00 86.25 187 VAL A O 1
ATOM 1459 N N . LYS A 1 188 ? 12.100 -5.078 -22.377 1.00 86.31 188 LYS A N 1
ATOM 1460 C CA . LYS A 1 188 ? 13.249 -4.187 -22.578 1.00 86.31 188 LYS A CA 1
ATOM 1461 C C . LYS A 1 188 ? 14.400 -4.540 -21.630 1.00 86.31 188 LYS A C 1
ATOM 1463 O O . LYS A 1 188 ? 15.539 -4.657 -22.068 1.00 86.31 188 LYS A O 1
ATOM 1468 N N . LYS A 1 189 ? 14.088 -4.772 -20.355 1.00 83.69 189 LYS A N 1
ATOM 1469 C CA . LYS A 1 189 ? 15.057 -5.124 -19.309 1.00 83.69 189 LYS A CA 1
ATOM 1470 C C . LYS A 1 189 ? 15.730 -6.480 -19.562 1.00 83.69 189 LYS A C 1
ATOM 1472 O O . LYS A 1 189 ? 16.930 -6.614 -19.350 1.00 83.69 189 LYS A O 1
ATOM 1477 N N . GLN A 1 190 ? 14.993 -7.461 -20.083 1.00 80.12 190 GLN A N 1
ATOM 1478 C CA . GLN A 1 190 ? 15.544 -8.759 -20.489 1.00 80.12 190 GLN A CA 1
ATOM 1479 C C . GLN A 1 190 ? 16.506 -8.644 -21.681 1.00 80.12 190 GLN A C 1
ATOM 1481 O O . GLN A 1 190 ? 17.546 -9.300 -21.686 1.00 80.12 190 GLN A O 1
ATOM 1486 N N . LYS A 1 191 ? 16.201 -7.789 -22.668 1.00 82.19 191 LYS A N 1
ATOM 1487 C CA . LYS A 1 191 ? 17.119 -7.518 -23.789 1.00 82.19 191 LYS A CA 1
ATOM 1488 C C . LYS A 1 191 ? 18.423 -6.877 -23.314 1.00 82.19 191 LYS A C 1
ATOM 1490 O O . LYS A 1 191 ? 19.488 -7.355 -23.680 1.00 82.19 191 LYS A O 1
ATOM 1495 N N . GLU A 1 192 ? 18.329 -5.875 -22.434 1.00 80.00 192 GLU A N 1
ATOM 1496 C CA . GLU A 1 192 ? 19.497 -5.219 -21.821 1.00 80.00 192 GLU A CA 1
ATOM 1497 C C . GLU A 1 192 ? 20.413 -6.237 -21.107 1.00 80.00 192 GLU A C 1
ATOM 1499 O O . GLU A 1 192 ? 21.635 -6.130 -21.178 1.00 80.00 192 GLU A O 1
ATOM 1504 N N . PHE A 1 193 ? 19.846 -7.263 -20.462 1.00 71.81 193 PHE A N 1
ATOM 1505 C CA . PHE A 1 193 ? 20.621 -8.323 -19.809 1.00 71.81 193 PHE A CA 1
ATOM 1506 C C . PHE A 1 193 ? 21.376 -9.226 -20.793 1.00 71.81 193 PHE A C 1
ATOM 1508 O O . PHE A 1 193 ? 22.536 -9.560 -20.555 1.00 71.81 193 PHE A O 1
ATOM 1515 N N . GLY A 1 194 ? 20.740 -9.605 -21.907 1.00 64.94 194 GLY A N 1
ATOM 1516 C CA . GLY A 1 194 ? 21.359 -10.443 -22.940 1.00 64.94 194 GLY A CA 1
ATOM 1517 C C . GLY A 1 194 ? 22.556 -9.783 -23.635 1.00 64.94 194 GLY A C 1
ATOM 1518 O O . GLY A 1 194 ? 23.421 -10.479 -24.159 1.00 64.94 194 GLY A O 1
ATOM 1519 N N . GLU A 1 195 ? 22.637 -8.453 -23.594 1.00 69.81 195 GLU A N 1
ATOM 1520 C CA . GLU A 1 195 ? 23.693 -7.648 -24.221 1.00 69.81 195 GLU A CA 1
ATOM 1521 C C . GLU A 1 195 ? 24.908 -7.394 -23.300 1.00 69.81 195 GLU A C 1
ATOM 1523 O O . GLU A 1 195 ? 25.769 -6.574 -23.613 1.00 69.81 195 GLU A O 1
ATOM 1528 N N . GLY A 1 196 ? 25.023 -8.113 -22.174 1.00 55.34 196 GLY A N 1
ATOM 1529 C CA . GLY A 1 196 ? 26.195 -8.050 -21.288 1.00 55.34 196 GLY A CA 1
ATOM 1530 C C . GLY A 1 196 ? 26.146 -6.940 -20.231 1.00 55.34 196 GLY A C 1
ATOM 1531 O O . GLY A 1 196 ? 27.187 -6.558 -19.692 1.00 55.34 196 GLY A O 1
ATOM 1532 N N . ALA A 1 197 ? 24.957 -6.413 -19.918 1.00 56.22 197 ALA A N 1
ATOM 1533 C CA . ALA A 1 197 ? 24.775 -5.446 -18.838 1.00 56.22 197 ALA A CA 1
ATOM 1534 C C . ALA A 1 197 ? 25.013 -6.055 -17.440 1.00 56.22 197 ALA A C 1
ATOM 1536 O O . ALA A 1 197 ? 24.951 -7.268 -17.231 1.00 56.22 197 ALA A O 1
ATOM 1537 N N . SER A 1 198 ? 25.269 -5.179 -16.459 1.00 56.03 198 SER A N 1
ATOM 1538 C CA . SER A 1 198 ? 25.474 -5.530 -15.047 1.00 56.03 198 SER A CA 1
ATOM 1539 C C . SER A 1 198 ? 24.424 -6.518 -14.502 1.00 56.03 198 SER A C 1
ATOM 1541 O O . SER A 1 198 ? 23.242 -6.397 -14.820 1.00 56.03 198 SER A O 1
ATOM 1543 N N . PRO A 1 199 ? 24.801 -7.415 -13.568 1.00 56.69 199 PRO A N 1
ATOM 1544 C CA . PRO A 1 199 ? 23.922 -8.469 -13.047 1.00 56.69 199 PRO A CA 1
ATOM 1545 C C . PRO A 1 199 ? 22.713 -7.975 -12.228 1.00 56.69 199 PRO A C 1
ATOM 1547 O O . PRO A 1 199 ? 21.878 -8.785 -11.840 1.00 56.69 199 PRO A O 1
ATOM 1550 N N . CYS A 1 200 ?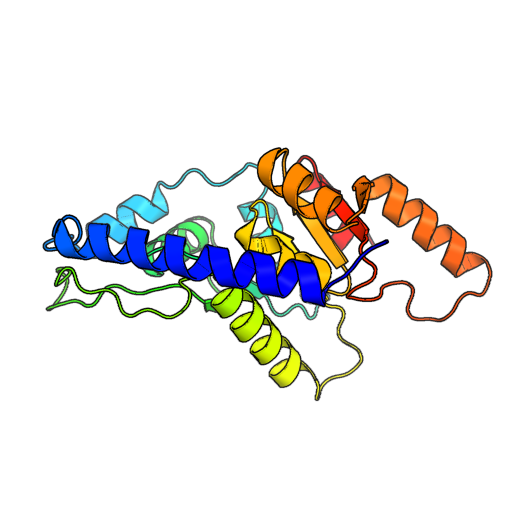 22.603 -6.672 -11.938 1.00 59.19 200 CYS A N 1
ATOM 1551 C CA . CYS A 1 200 ? 21.445 -6.076 -11.268 1.00 59.19 200 CYS A CA 1
ATOM 1552 C C . CYS A 1 200 ? 20.795 -5.045 -12.197 1.00 59.19 200 CYS A C 1
ATOM 1554 O O . CYS A 1 200 ? 21.219 -3.893 -12.264 1.00 59.19 200 CYS A O 1
ATOM 1556 N N . ILE A 1 201 ? 19.792 -5.500 -12.944 1.00 73.94 201 ILE A N 1
ATOM 1557 C CA . ILE A 1 201 ? 19.074 -4.727 -13.970 1.00 73.94 201 ILE A CA 1
ATOM 1558 C C . ILE A 1 201 ? 18.090 -3.715 -13.342 1.00 73.94 201 ILE A C 1
ATOM 1560 O O . ILE A 1 201 ? 17.712 -2.711 -13.961 1.00 73.94 201 ILE A O 1
ATOM 1564 N N . TRP A 1 202 ? 17.674 -3.998 -12.107 1.00 82.06 202 TRP A N 1
ATOM 1565 C CA . TRP A 1 202 ? 16.710 -3.234 -11.324 1.00 82.06 202 TRP A CA 1
ATOM 1566 C C . TRP A 1 202 ? 17.435 -2.380 -10.293 1.00 82.06 202 TRP A C 1
ATOM 1568 O O . TRP A 1 202 ? 18.418 -2.822 -9.692 1.00 82.06 202 TRP A O 1
ATOM 1578 N N . LYS A 1 203 ? 16.966 -1.147 -10.120 1.00 82.06 203 LYS A N 1
ATOM 1579 C CA . LYS A 1 203 ? 17.537 -0.200 -9.170 1.00 82.06 203 LYS A CA 1
ATOM 1580 C C . LYS A 1 203 ? 16.441 0.715 -8.647 1.00 82.06 203 LYS A C 1
ATOM 1582 O O . LYS A 1 203 ? 15.742 1.356 -9.440 1.00 82.06 203 LYS A O 1
ATOM 1587 N N . GLY A 1 204 ? 16.357 0.812 -7.324 1.00 85.00 204 GLY A N 1
ATOM 1588 C CA . GLY A 1 204 ? 15.508 1.793 -6.665 1.00 85.00 204 GLY A CA 1
ATOM 1589 C C . GLY A 1 204 ? 15.891 3.231 -7.013 1.00 85.00 204 GLY A C 1
ATOM 1590 O O . GLY A 1 204 ? 16.992 3.524 -7.485 1.00 85.00 204 GLY A O 1
ATOM 1591 N N . GLN A 1 205 ? 14.948 4.141 -6.793 1.00 86.62 205 GLN A N 1
ATOM 1592 C CA . GLN A 1 205 ? 15.071 5.582 -7.034 1.00 86.62 205 GLN A CA 1
ATOM 1593 C C . GLN A 1 205 ? 15.460 5.952 -8.477 1.00 86.62 205 GLN A C 1
ATOM 1595 O O . GLN A 1 205 ? 16.021 7.016 -8.725 1.00 86.62 205 GLN A O 1
ATOM 1600 N N . SER A 1 206 ? 15.124 5.103 -9.452 1.00 87.38 206 SER A N 1
ATOM 1601 C CA . SER A 1 206 ? 15.338 5.380 -10.881 1.00 87.38 206 SER A CA 1
ATOM 1602 C C . SER A 1 206 ? 14.355 6.404 -11.465 1.00 87.38 206 SER A C 1
ATOM 1604 O O . SER A 1 206 ? 14.539 6.861 -12.591 1.00 87.38 206 SER A O 1
ATOM 1606 N N . GLY A 1 207 ? 13.290 6.738 -10.728 1.00 92.50 207 GLY A N 1
ATOM 1607 C CA . GLY A 1 207 ? 12.184 7.554 -11.229 1.00 92.50 207 GLY A CA 1
ATOM 1608 C C . GLY A 1 207 ? 11.297 6.827 -12.245 1.00 92.50 207 GLY A C 1
ATOM 1609 O O . 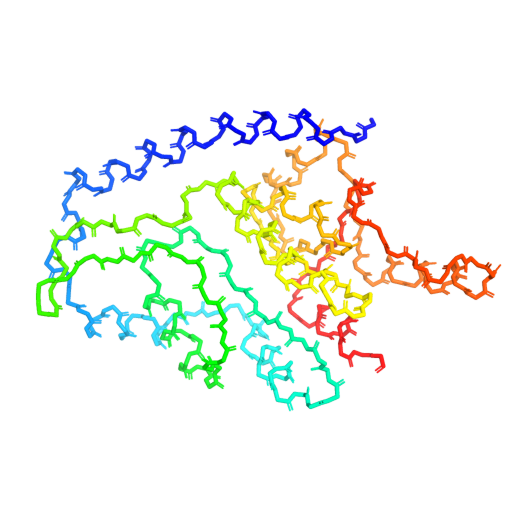GLY A 1 207 ? 10.439 7.461 -12.850 1.00 92.50 207 GLY A O 1
ATOM 1610 N N . ILE A 1 208 ? 11.478 5.519 -12.452 1.00 94.69 208 ILE A N 1
ATOM 1611 C CA . ILE A 1 208 ? 10.641 4.697 -13.333 1.00 94.69 208 ILE A CA 1
ATOM 1612 C C . ILE A 1 208 ? 9.732 3.827 -12.471 1.00 94.69 208 ILE A C 1
ATOM 1614 O O . ILE A 1 208 ? 10.215 3.050 -11.652 1.00 94.69 208 ILE A O 1
ATOM 1618 N N . LEU A 1 209 ? 8.424 3.929 -12.697 1.00 96.81 209 LEU A N 1
ATOM 1619 C CA . LEU A 1 209 ? 7.418 3.048 -12.115 1.00 96.81 209 LEU A CA 1
ATOM 1620 C C . LEU A 1 209 ? 6.743 2.229 -13.209 1.00 96.81 209 LEU A C 1
ATOM 1622 O O . LEU A 1 209 ? 6.416 2.742 -14.283 1.00 96.81 209 LEU A O 1
ATOM 1626 N N . TYR A 1 210 ? 6.503 0.957 -12.919 1.00 96.75 210 TYR A N 1
ATOM 1627 C CA . TYR A 1 210 ? 5.814 0.057 -13.828 1.00 96.75 210 TYR A CA 1
ATOM 1628 C C . TYR A 1 210 ? 4.318 0.095 -13.580 1.00 96.75 210 TYR A C 1
ATOM 1630 O O . TYR A 1 210 ? 3.890 0.296 -12.453 1.00 96.75 210 TYR A O 1
ATOM 1638 N N . THR A 1 211 ? 3.503 -0.088 -14.612 1.00 97.19 211 THR A N 1
ATOM 1639 C CA . THR A 1 211 ? 2.045 -0.047 -14.475 1.00 97.19 211 THR A CA 1
ATOM 1640 C C . THR A 1 211 ? 1.432 -1.383 -14.844 1.00 97.19 211 THR A C 1
ATOM 1642 O O . THR A 1 211 ? 1.706 -1.894 -15.933 1.00 97.19 211 THR A O 1
ATOM 1645 N N . ALA A 1 212 ? 0.572 -1.891 -13.970 1.00 96.81 212 ALA A N 1
ATOM 1646 C CA . ALA A 1 212 ? -0.228 -3.091 -14.162 1.00 96.81 212 ALA A CA 1
ATOM 1647 C C . ALA A 1 212 ? -1.715 -2.721 -14.207 1.00 96.81 212 ALA A C 1
ATOM 1649 O O . ALA A 1 212 ? -2.176 -1.861 -13.452 1.00 96.81 212 ALA A O 1
ATOM 1650 N N . SER A 1 213 ? -2.460 -3.358 -15.105 1.00 93.19 213 SER A N 1
ATOM 1651 C CA . SER A 1 213 ? -3.905 -3.161 -15.235 1.00 93.19 213 SER A CA 1
ATOM 1652 C C . SER A 1 213 ? -4.705 -4.083 -14.315 1.00 93.19 213 SER A C 1
ATOM 1654 O O . SER A 1 213 ? -5.793 -3.710 -13.879 1.00 93.19 213 SER A O 1
ATOM 1656 N N . SER A 1 214 ? -4.143 -5.243 -13.971 1.00 94.81 214 SER A N 1
ATOM 1657 C CA . SER A 1 214 ? -4.746 -6.242 -13.089 1.00 94.81 214 SER A CA 1
ATOM 1658 C C . SER A 1 214 ? -3.688 -6.978 -12.262 1.00 94.81 214 SER A C 1
ATOM 1660 O O . SER A 1 214 ? -2.482 -6.858 -12.502 1.00 94.81 214 SER A O 1
ATOM 1662 N N . TRP A 1 215 ? -4.138 -7.787 -11.301 1.00 95.75 215 TRP A N 1
ATOM 1663 C CA . TRP A 1 215 ? -3.260 -8.699 -10.565 1.00 95.75 215 TRP A CA 1
ATOM 1664 C C . TRP A 1 215 ? -2.647 -9.787 -11.450 1.00 95.75 215 TRP A C 1
ATOM 1666 O O . TRP A 1 215 ? -1.569 -10.273 -11.123 1.00 95.75 215 TRP A O 1
ATOM 1676 N N . ASP A 1 216 ? -3.268 -10.133 -12.580 1.00 92.75 216 ASP A N 1
ATOM 1677 C CA . ASP A 1 216 ? -2.722 -11.122 -13.517 1.00 92.75 216 ASP A CA 1
ATOM 1678 C C . ASP A 1 216 ? -1.437 -10.623 -14.195 1.00 92.75 216 ASP A C 1
ATOM 1680 O O . ASP A 1 216 ? -0.493 -11.396 -14.361 1.00 92.75 216 ASP A O 1
ATOM 1684 N N . ASP A 1 217 ? -1.344 -9.323 -14.499 1.00 92.81 217 ASP A N 1
ATOM 1685 C CA . ASP A 1 217 ? -0.114 -8.715 -15.028 1.00 92.81 217 ASP A CA 1
ATOM 1686 C C . ASP A 1 217 ? 1.042 -8.849 -14.023 1.00 92.81 217 ASP A C 1
ATOM 1688 O O . ASP A 1 217 ? 2.170 -9.207 -14.374 1.00 92.81 217 ASP A O 1
ATOM 1692 N N . ILE A 1 218 ? 0.754 -8.574 -12.746 1.00 95.12 218 ILE A N 1
ATOM 1693 C CA . ILE A 1 218 ? 1.726 -8.661 -11.647 1.00 95.12 218 ILE A CA 1
ATOM 1694 C C . ILE A 1 218 ? 2.127 -10.116 -11.410 1.00 95.12 218 ILE A C 1
ATOM 1696 O O . ILE A 1 218 ? 3.300 -10.432 -11.215 1.00 95.12 218 ILE A O 1
ATOM 1700 N N . HIS A 1 219 ? 1.154 -11.016 -11.459 1.00 92.62 219 HIS A N 1
ATOM 1701 C CA . HIS A 1 219 ? 1.360 -12.445 -11.332 1.00 92.62 219 HIS A CA 1
ATOM 1702 C C . HIS A 1 219 ? 2.295 -12.976 -12.412 1.00 92.62 219 HIS A C 1
ATOM 1704 O O . HIS A 1 219 ? 3.275 -13.640 -12.083 1.00 92.62 219 HIS A O 1
ATOM 1710 N N . ALA A 1 220 ? 2.029 -12.667 -13.682 1.00 90.25 220 ALA A N 1
ATOM 1711 C CA . ALA A 1 220 ? 2.881 -13.074 -14.791 1.00 90.25 220 ALA A CA 1
ATOM 1712 C C . ALA A 1 220 ? 4.308 -12.530 -14.630 1.00 90.25 220 ALA A C 1
ATOM 1714 O O . ALA A 1 220 ? 5.274 -13.238 -14.901 1.00 90.25 220 ALA A O 1
ATOM 1715 N N . PHE A 1 221 ? 4.453 -11.303 -14.125 1.00 90.25 221 PHE A N 1
ATOM 1716 C CA . PHE A 1 221 ? 5.759 -10.704 -13.869 1.00 90.25 221 PHE A CA 1
ATOM 1717 C C . PHE A 1 221 ? 6.549 -11.403 -12.751 1.00 90.25 221 PHE A C 1
ATOM 1719 O O . PHE A 1 221 ? 7.746 -11.614 -12.915 1.00 90.25 221 PHE A O 1
ATOM 1726 N N . ILE A 1 222 ? 5.907 -11.748 -11.629 1.00 89.06 222 ILE A N 1
ATOM 1727 C CA . ILE A 1 222 ? 6.590 -12.289 -10.437 1.00 89.06 222 ILE A CA 1
ATOM 1728 C C . ILE A 1 222 ? 6.762 -13.810 -10.501 1.00 89.06 222 ILE A C 1
ATOM 1730 O O . ILE A 1 222 ? 7.773 -14.330 -10.037 1.00 89.06 222 ILE A O 1
ATOM 1734 N N . LEU A 1 223 ? 5.773 -14.530 -11.034 1.00 84.19 223 LEU A N 1
ATOM 1735 C CA . LEU A 1 223 ? 5.726 -15.997 -11.026 1.00 84.19 223 LEU A CA 1
ATOM 1736 C C . LEU A 1 223 ? 5.925 -16.627 -12.409 1.00 84.19 223 LEU A C 1
ATOM 1738 O O . LEU A 1 223 ? 6.058 -17.842 -12.492 1.00 84.19 223 LEU A O 1
ATOM 1742 N N . GLY A 1 224 ? 5.907 -15.844 -13.489 1.00 73.31 224 GLY A N 1
ATOM 1743 C CA . GLY A 1 224 ? 6.037 -16.346 -14.863 1.00 73.31 224 GLY A CA 1
ATOM 1744 C C . GLY A 1 224 ? 7.476 -16.562 -15.340 1.00 73.31 224 GLY A C 1
ATOM 1745 O O . GLY A 1 224 ? 7.697 -16.547 -16.549 1.00 73.31 224 GLY A O 1
ATOM 1746 N N . TRP A 1 225 ? 8.435 -16.694 -14.418 1.00 56.22 225 TRP A N 1
ATOM 1747 C CA . TRP A 1 225 ? 9.860 -16.903 -14.701 1.00 56.22 225 TRP A CA 1
ATOM 1748 C C . TRP A 1 225 ? 10.250 -18.370 -14.532 1.00 56.22 225 TRP A C 1
ATOM 1750 O O . TRP A 1 225 ? 9.777 -18.996 -13.556 1.00 56.22 225 TRP A O 1
#

Nearest PDB structures (foldseek):
  3m1y-assembly1_A  TM=7.902E-01  e=6.298E-06  Helicobacter pylori
  3m1y-assembly2_D  TM=7.402E-01  e=3.779E-06  Helicobacter pylori
  1j97-assembly2_B  TM=6.977E-01  e=3.120E-06  Methanocaldococcus jannaschii
  3m1y-assembly2_C  TM=7.354E-01  e=8.131E-06  Helicobacter pylori
  3m1y-assembly1_B  TM=7.347E-01  e=8.667E-06  Helicobacter pylori

Radius of gyration: 18.69 Å; Cα contacts (8 Å, |Δi|>4): 353; chains: 1; bounding box: 45×41×50 Å

Foldseek 3Di:
DFDLVVLVVVQVVVLVVLVVVVVVQLVVLPQFFDFQVVLLVQLLVDDDFPCPLVLLVCQVPPPVRPDQAEDADADQDQSSVQSNNVN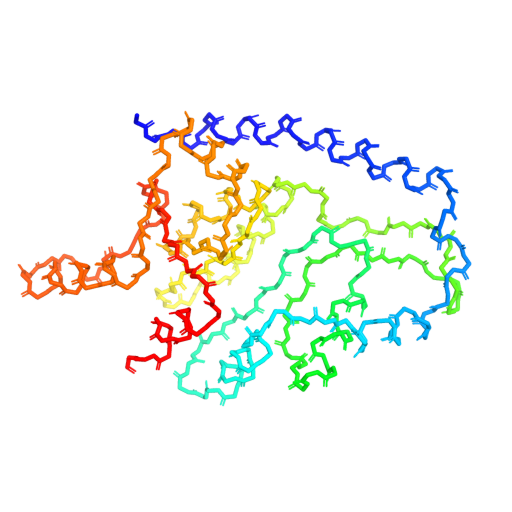SVRNRYHYFYKHFDDDPGTGRSDIRGQHRGLVSVLVVLVVVVVVVVVDPDDAFEAEEADLSCLSVQQQGLAREHEADDPHNVVSLVVNPAAEAALPVVVVVLVVCVVVPDDPRSTDHNPSYYHYDHGSVSVSCVPPVD